Protein AF-A0A506QR57-F1 (afdb_monomer)

Structure (mmCIF, N/CA/C/O backbone):
data_AF-A0A506QR57-F1
#
_entry.id   AF-A0A506QR57-F1
#
loop_
_atom_site.group_PDB
_atom_site.id
_atom_site.type_symbol
_atom_site.label_atom_id
_atom_site.label_alt_id
_atom_site.label_comp_id
_atom_site.label_asym_id
_atom_site.label_entity_id
_atom_site.label_seq_id
_atom_site.pdbx_PDB_ins_code
_atom_site.Cartn_x
_atom_site.Cartn_y
_atom_site.Cartn_z
_atom_site.occupancy
_atom_site.B_iso_or_equiv
_atom_site.auth_seq_id
_atom_site.auth_comp_id
_atom_site.auth_asym_id
_atom_site.auth_atom_id
_atom_site.pdbx_PDB_model_num
ATOM 1 N N . MET A 1 1 ? 30.953 2.840 -16.434 1.00 90.19 1 MET A N 1
ATOM 2 C CA . MET A 1 1 ? 30.116 2.782 -15.210 1.00 90.19 1 MET A CA 1
ATOM 3 C C . MET A 1 1 ? 29.224 4.004 -15.020 1.00 90.19 1 MET A C 1
ATOM 5 O O . MET A 1 1 ? 28.019 3.814 -14.936 1.00 90.19 1 MET A O 1
ATOM 9 N N . VAL A 1 2 ? 29.737 5.241 -15.065 1.00 95.62 2 VAL A N 1
ATOM 10 C CA . VAL A 1 2 ? 28.909 6.467 -14.937 1.00 95.62 2 VAL A CA 1
ATOM 11 C C . VAL A 1 2 ? 27.740 6.527 -15.938 1.00 95.62 2 VAL A C 1
ATOM 13 O O . VAL A 1 2 ? 26.624 6.860 -15.555 1.00 95.62 2 VAL A O 1
ATOM 16 N N . THR A 1 3 ? 27.948 6.140 -17.202 1.00 94.44 3 THR A N 1
ATOM 17 C CA . THR A 1 3 ? 26.872 6.080 -18.213 1.00 94.44 3 THR A CA 1
ATOM 18 C C . THR A 1 3 ? 25.751 5.108 -17.835 1.00 94.44 3 THR A C 1
ATOM 20 O O . THR A 1 3 ? 24.585 5.396 -18.086 1.00 94.44 3 THR A O 1
ATOM 23 N N . VAL A 1 4 ? 26.082 3.976 -17.204 1.00 90.06 4 VAL A N 1
ATOM 24 C CA . VAL A 1 4 ? 25.090 2.995 -16.733 1.00 90.06 4 VAL A CA 1
ATOM 25 C C . VAL A 1 4 ? 24.292 3.581 -15.571 1.00 90.06 4 VAL A C 1
ATOM 27 O O . VAL A 1 4 ? 23.068 3.567 -15.621 1.00 90.06 4 VAL A O 1
ATOM 30 N N . ALA A 1 5 ? 24.966 4.186 -14.586 1.00 91.19 5 ALA A N 1
ATOM 31 C CA . ALA A 1 5 ? 24.298 4.861 -13.474 1.00 91.19 5 ALA A CA 1
ATOM 32 C C . ALA A 1 5 ? 23.335 5.954 -13.970 1.00 91.19 5 ALA A C 1
ATOM 34 O O . ALA A 1 5 ? 22.173 5.965 -13.579 1.00 91.19 5 ALA A O 1
ATOM 35 N N . LYS A 1 6 ? 23.766 6.809 -14.910 1.00 91.88 6 LYS A N 1
ATOM 36 C CA . LYS A 1 6 ? 22.895 7.830 -15.518 1.00 91.88 6 LYS A CA 1
ATOM 37 C C . LYS A 1 6 ? 21.641 7.225 -16.156 1.00 91.88 6 LYS A C 1
ATOM 39 O O . LYS A 1 6 ? 20.556 7.751 -15.938 1.00 91.88 6 LYS A O 1
ATOM 44 N N . LYS A 1 7 ? 21.766 6.119 -16.900 1.00 89.12 7 LYS A N 1
ATOM 45 C CA . LYS A 1 7 ? 20.614 5.430 -17.512 1.00 89.12 7 LYS A CA 1
ATOM 46 C C . LYS A 1 7 ? 19.650 4.869 -16.464 1.00 89.12 7 LYS A C 1
ATOM 48 O O . LYS A 1 7 ? 18.445 5.051 -16.607 1.00 89.12 7 LYS A O 1
ATOM 53 N N . VAL A 1 8 ? 20.171 4.245 -15.406 1.00 87.31 8 VAL A N 1
ATOM 54 C CA . VAL A 1 8 ? 19.357 3.706 -14.302 1.00 87.31 8 VAL A CA 1
ATOM 55 C C . VAL A 1 8 ? 18.598 4.826 -13.585 1.00 87.31 8 VAL A C 1
ATOM 57 O O . VAL A 1 8 ? 17.378 4.760 -13.471 1.00 87.31 8 VAL A O 1
ATOM 60 N N . PHE A 1 9 ? 19.289 5.893 -13.173 1.00 91.25 9 PHE A N 1
ATOM 61 C CA . PHE A 1 9 ? 18.657 7.035 -12.503 1.00 91.25 9 PHE A CA 1
ATOM 62 C C . PHE A 1 9 ? 17.636 7.735 -13.400 1.00 91.25 9 PHE A C 1
ATOM 64 O O . PHE A 1 9 ? 16.550 8.067 -12.938 1.00 91.25 9 PHE A O 1
ATOM 71 N N . HIS A 1 10 ? 17.948 7.925 -14.684 1.00 90.12 10 HIS A N 1
ATOM 72 C CA . HIS A 1 10 ? 17.006 8.515 -15.630 1.00 90.12 10 HIS A CA 1
ATOM 73 C C . HIS A 1 10 ? 15.745 7.656 -15.773 1.00 90.12 10 HIS A C 1
ATOM 75 O O . HIS A 1 10 ? 14.643 8.184 -15.674 1.00 90.12 10 HIS A O 1
ATOM 81 N N . SER A 1 11 ? 15.895 6.332 -15.903 1.00 87.44 11 SER A N 1
ATOM 82 C CA . SER A 1 11 ? 14.761 5.402 -15.932 1.00 87.44 11 SER A CA 1
ATOM 83 C C . SER A 1 11 ? 13.890 5.525 -14.676 1.00 87.44 11 SER A C 1
ATOM 85 O O . SER A 1 11 ? 12.670 5.608 -14.797 1.00 87.44 11 SER A O 1
ATOM 87 N N . HIS A 1 12 ? 14.498 5.619 -13.489 1.00 90.19 12 HIS A N 1
ATOM 88 C CA . HIS A 1 12 ? 13.770 5.809 -12.230 1.00 90.19 12 HIS A CA 1
ATOM 89 C C . HIS A 1 12 ? 13.028 7.143 -12.169 1.00 90.19 12 HIS A C 1
ATOM 91 O O . HIS A 1 12 ? 11.846 7.164 -11.834 1.00 90.19 12 HIS A O 1
ATOM 97 N N . ILE A 1 13 ? 13.690 8.244 -12.535 1.00 92.19 13 ILE A N 1
ATOM 98 C CA . ILE A 1 13 ? 13.078 9.579 -12.579 1.00 92.19 13 ILE A CA 1
ATOM 99 C C . ILE A 1 13 ? 11.876 9.572 -13.526 1.00 92.19 13 ILE A C 1
ATOM 101 O O . ILE A 1 13 ? 10.793 9.998 -13.135 1.00 92.19 13 ILE A O 1
ATOM 105 N N . THR A 1 14 ? 12.032 9.030 -14.735 1.00 90.44 14 THR A N 1
ATOM 106 C CA . THR A 1 14 ? 10.935 8.927 -15.701 1.00 90.44 14 THR A CA 1
ATOM 107 C C . THR A 1 14 ? 9.797 8.050 -15.179 1.00 90.44 14 THR A C 1
ATOM 109 O O . THR A 1 14 ? 8.637 8.421 -15.321 1.00 90.44 14 THR A O 1
ATOM 112 N N . GLY A 1 15 ? 10.091 6.912 -14.544 1.00 89.38 15 GLY A N 1
ATOM 113 C CA . GLY A 1 15 ? 9.062 6.045 -13.962 1.00 89.38 15 GLY A CA 1
ATOM 114 C C . GLY A 1 15 ? 8.265 6.724 -12.844 1.00 89.38 15 GLY A C 1
ATOM 115 O O . GLY A 1 15 ? 7.039 6.593 -12.794 1.00 89.38 15 GLY A O 1
ATOM 116 N N . LEU A 1 16 ? 8.939 7.495 -11.987 1.00 92.88 16 LEU A N 1
ATOM 117 C CA . LEU A 1 16 ? 8.304 8.296 -10.938 1.00 92.88 16 LEU A CA 1
ATOM 118 C C . LEU A 1 16 ? 7.459 9.428 -11.525 1.00 92.88 16 LEU A C 1
ATOM 120 O O . LEU A 1 16 ? 6.304 9.582 -11.140 1.00 92.88 16 LEU A O 1
ATOM 124 N N . GLN A 1 17 ? 7.992 10.169 -12.500 1.00 93.44 17 GLN A N 1
ATOM 125 C CA . GLN A 1 17 ? 7.252 11.223 -13.193 1.00 93.44 17 GLN A CA 1
ATOM 126 C C . GLN A 1 17 ? 6.007 10.660 -13.877 1.00 93.44 17 GLN A C 1
ATOM 128 O O . GLN A 1 17 ? 4.920 11.189 -13.688 1.00 93.44 17 GLN A O 1
ATOM 133 N N . ASN A 1 18 ? 6.119 9.567 -14.629 1.00 91.69 18 ASN A N 1
ATOM 134 C CA . ASN A 1 18 ? 4.960 8.957 -15.279 1.00 91.69 18 ASN A CA 1
ATOM 135 C C . ASN A 1 18 ? 3.924 8.471 -14.260 1.00 91.69 18 ASN A C 1
ATOM 137 O O . ASN A 1 18 ? 2.733 8.636 -14.483 1.00 91.69 18 ASN A O 1
ATOM 141 N N . THR A 1 19 ? 4.367 7.893 -13.140 1.00 92.81 19 THR A N 1
ATOM 142 C CA . THR A 1 19 ? 3.463 7.484 -12.055 1.00 92.81 19 THR A CA 1
ATOM 143 C C . THR A 1 19 ? 2.726 8.685 -11.467 1.00 92.81 19 THR A C 1
ATOM 145 O O . THR A 1 19 ? 1.518 8.609 -11.293 1.00 92.81 19 THR A O 1
ATOM 148 N N . LEU A 1 20 ? 3.418 9.807 -11.241 1.00 93.88 20 LEU A N 1
ATOM 149 C CA . LEU A 1 20 ? 2.812 11.056 -10.773 1.00 93.88 20 LEU A CA 1
ATOM 150 C C . LEU A 1 20 ? 1.713 11.557 -11.727 1.00 93.88 20 LEU A C 1
ATOM 152 O O . LEU A 1 20 ? 0.659 11.964 -11.262 1.00 93.88 20 LEU A O 1
ATOM 156 N N . HIS A 1 21 ? 1.909 11.459 -13.047 1.00 92.62 21 HIS A N 1
ATOM 157 C CA . HIS A 1 21 ? 0.879 11.825 -14.035 1.00 92.62 21 HIS A CA 1
ATOM 158 C C . HIS A 1 21 ? -0.324 10.864 -14.066 1.00 92.62 21 HIS A C 1
ATOM 160 O O . HIS A 1 21 ? -1.379 11.234 -14.572 1.00 92.62 21 HIS A O 1
ATOM 166 N N . LEU A 1 22 ? -0.167 9.629 -13.578 1.00 90.88 22 LEU A N 1
ATOM 167 C CA . LEU A 1 22 ? -1.247 8.640 -13.483 1.00 90.88 22 LEU A CA 1
ATOM 168 C C . LEU A 1 22 ? -2.026 8.737 -12.169 1.00 90.88 22 LEU A C 1
ATOM 170 O O . LEU A 1 22 ? -3.026 8.031 -12.012 1.00 90.88 22 LEU A O 1
ATOM 174 N N . LEU A 1 23 ? -1.557 9.547 -11.215 1.00 90.00 23 LEU A N 1
ATOM 175 C CA . LEU A 1 23 ? -2.228 9.685 -9.936 1.00 90.00 23 LEU A CA 1
ATOM 176 C C . LEU A 1 23 ? -3.628 10.254 -10.127 1.00 90.00 23 LEU A C 1
ATOM 178 O O . LEU A 1 23 ? -3.861 11.193 -10.882 1.00 90.00 23 LEU A O 1
ATOM 182 N N . ASN A 1 24 ? -4.557 9.644 -9.407 1.00 92.50 24 ASN A N 1
ATOM 183 C CA . ASN A 1 24 ? -5.918 10.112 -9.290 1.00 92.50 24 ASN A CA 1
ATOM 184 C C . ASN A 1 24 ? -6.091 10.623 -7.860 1.00 92.50 24 ASN A C 1
ATOM 186 O O . ASN A 1 24 ? -6.079 9.826 -6.919 1.00 92.50 24 ASN A O 1
ATOM 190 N N . ASP A 1 25 ? -6.238 11.938 -7.718 1.00 94.19 25 ASP A N 1
ATOM 191 C CA . ASP A 1 25 ? -6.352 12.602 -6.418 1.00 94.19 25 ASP A CA 1
ATOM 192 C C . ASP A 1 25 ? -7.535 12.056 -5.613 1.00 94.19 25 ASP A C 1
ATOM 194 O O . ASP A 1 25 ? -7.386 11.723 -4.441 1.00 94.19 25 ASP A O 1
ATOM 198 N N . THR A 1 26 ? -8.680 11.827 -6.262 1.00 97.25 26 THR A N 1
ATOM 199 C CA . THR A 1 26 ? -9.860 11.242 -5.615 1.00 97.25 26 THR A CA 1
ATOM 200 C C . THR A 1 26 ? -9.582 9.837 -5.077 1.00 97.25 26 THR A C 1
ATOM 202 O O . THR A 1 26 ? -9.971 9.523 -3.954 1.00 97.25 26 THR A O 1
ATOM 205 N N . ALA A 1 27 ? -8.884 8.986 -5.835 1.00 97.50 27 ALA A N 1
ATOM 206 C CA . ALA A 1 27 ? -8.525 7.642 -5.374 1.00 97.50 27 ALA A CA 1
ATOM 207 C C . ALA A 1 27 ? -7.532 7.688 -4.199 1.00 97.50 27 ALA A C 1
ATOM 209 O O . ALA A 1 27 ? -7.634 6.892 -3.266 1.00 97.50 27 ALA A O 1
ATOM 210 N N . LEU A 1 28 ? -6.589 8.633 -4.223 1.00 97.19 28 LEU A N 1
ATOM 211 C CA . LEU A 1 28 ? -5.634 8.868 -3.140 1.00 97.19 28 LEU A CA 1
ATOM 212 C C . LEU A 1 28 ? -6.322 9.337 -1.856 1.00 97.19 28 LEU A C 1
ATOM 214 O O . LEU A 1 28 ? -6.068 8.781 -0.788 1.00 97.19 28 LEU A O 1
ATOM 218 N N . GLU A 1 29 ? -7.217 10.316 -1.955 1.00 97.38 29 GLU A N 1
ATOM 219 C CA . GLU A 1 29 ? -8.000 10.818 -0.824 1.00 97.38 29 GLU A CA 1
ATOM 220 C C . GLU A 1 29 ? -8.884 9.721 -0.225 1.00 97.38 29 GLU A C 1
ATOM 222 O O . GLU A 1 29 ? -8.902 9.531 0.992 1.00 97.38 29 GLU A O 1
ATOM 227 N N . GLN A 1 30 ? -9.560 8.940 -1.074 1.00 98.31 30 GLN A N 1
ATOM 228 C CA . GLN A 1 30 ? -10.348 7.787 -0.638 1.00 98.31 30 GLN A CA 1
ATOM 229 C C . GLN A 1 30 ? -9.477 6.741 0.065 1.00 98.31 30 GLN A C 1
ATOM 231 O O . GLN A 1 30 ? -9.873 6.237 1.116 1.00 98.31 30 GLN A O 1
ATOM 236 N N . ALA A 1 31 ? -8.289 6.440 -0.471 1.00 98.50 31 ALA A N 1
ATOM 237 C CA . ALA A 1 31 ? -7.358 5.490 0.133 1.00 98.50 31 ALA A CA 1
ATOM 238 C C . ALA A 1 31 ? -6.909 5.954 1.525 1.00 98.50 31 ALA A C 1
ATOM 240 O O . ALA A 1 31 ? -6.956 5.182 2.480 1.00 98.50 31 ALA A O 1
ATOM 241 N N . VAL A 1 32 ? -6.512 7.223 1.667 1.00 98.06 32 VAL A N 1
ATOM 242 C CA . VAL A 1 32 ? -6.113 7.788 2.965 1.00 98.06 32 VAL A CA 1
ATOM 243 C C . VAL A 1 32 ? -7.281 7.774 3.951 1.00 98.06 32 VAL A C 1
ATOM 245 O O . VAL A 1 32 ? -7.083 7.408 5.108 1.00 98.06 32 VAL A O 1
ATOM 248 N N . LYS A 1 33 ? -8.497 8.098 3.497 1.00 97.69 33 LYS A N 1
ATOM 249 C CA . LYS A 1 33 ? -9.698 8.084 4.337 1.00 97.69 33 LYS A CA 1
ATOM 250 C C . LYS A 1 33 ? -9.997 6.690 4.895 1.00 97.69 33 LYS A C 1
ATOM 252 O O . LYS A 1 33 ? -10.138 6.546 6.106 1.00 97.69 33 LYS A O 1
ATOM 257 N N . VAL A 1 34 ? -10.036 5.654 4.052 1.00 98.31 34 VAL A N 1
ATOM 258 C CA . VAL A 1 34 ? -10.317 4.291 4.545 1.00 98.31 34 VAL A CA 1
ATOM 259 C C . VAL A 1 34 ? -9.208 3.778 5.466 1.00 98.31 34 VAL A C 1
ATOM 261 O O . VAL A 1 34 ? -9.492 3.071 6.426 1.00 98.31 34 VAL A O 1
ATOM 264 N N . LEU A 1 35 ? -7.948 4.169 5.231 1.00 98.25 35 LEU A N 1
ATOM 265 C CA . LEU A 1 35 ? -6.834 3.838 6.127 1.00 98.25 35 LEU A CA 1
ATOM 266 C C . LEU A 1 35 ? -6.948 4.546 7.483 1.00 98.25 35 LEU A C 1
ATOM 268 O O . LEU A 1 35 ? -6.538 3.985 8.495 1.00 98.25 35 LEU A O 1
ATOM 272 N N . GLN A 1 36 ? -7.489 5.765 7.517 1.00 96.25 36 GLN A N 1
ATOM 273 C CA . GLN A 1 36 ? -7.707 6.515 8.753 1.00 96.25 36 GLN A CA 1
ATOM 274 C C . GLN A 1 36 ? -8.782 5.871 9.635 1.00 96.25 36 GLN A C 1
ATOM 276 O O . GLN A 1 36 ? -8.616 5.833 10.855 1.00 96.25 36 GLN A O 1
ATOM 281 N N . GLU A 1 37 ? -9.852 5.373 9.015 1.00 95.88 37 GLU A N 1
ATOM 282 C CA . GLU A 1 37 ? -10.994 4.730 9.677 1.00 95.88 37 GLU A CA 1
ATOM 283 C C . GLU A 1 37 ? -10.700 3.271 10.087 1.00 95.88 37 GLU A C 1
ATOM 285 O O . GLU A 1 37 ? -11.404 2.705 10.924 1.00 95.88 37 GLU A O 1
ATOM 290 N N . ALA A 1 38 ? -9.644 2.662 9.538 1.00 97.75 38 ALA A N 1
ATOM 291 C CA . ALA A 1 38 ? -9.290 1.270 9.788 1.00 97.75 38 ALA A CA 1
ATOM 292 C C . ALA A 1 38 ? -8.791 1.021 11.220 1.00 97.75 38 ALA A C 1
ATOM 294 O O . ALA A 1 38 ? -7.924 1.727 11.743 1.00 97.75 38 ALA A O 1
ATOM 295 N N . SER A 1 39 ? -9.255 -0.076 11.822 1.00 96.69 39 SER A N 1
ATOM 296 C CA . SER A 1 39 ? -8.698 -0.603 13.074 1.00 96.69 39 SER A CA 1
ATOM 297 C C . SER A 1 39 ? -7.521 -1.554 12.835 1.00 96.69 39 SER A C 1
ATOM 299 O O . SER A 1 39 ? -6.688 -1.748 13.725 1.00 96.69 39 SER A O 1
ATOM 301 N N . ARG A 1 40 ? -7.435 -2.132 11.627 1.00 98.25 40 ARG A N 1
ATOM 302 C CA . ARG A 1 40 ? -6.385 -3.064 11.203 1.00 98.25 40 ARG A CA 1
ATOM 303 C C . ARG A 1 40 ? -6.009 -2.840 9.740 1.00 98.25 40 ARG A C 1
ATOM 305 O O . ARG A 1 40 ? -6.887 -2.788 8.881 1.00 98.25 40 ARG A O 1
ATOM 312 N N . ILE A 1 41 ? -4.712 -2.752 9.455 1.00 98.75 41 ILE A N 1
ATOM 313 C CA . ILE A 1 41 ? -4.175 -2.603 8.095 1.00 98.75 41 ILE A CA 1
ATOM 314 C C . ILE A 1 41 ? -3.231 -3.764 7.790 1.00 98.75 41 ILE A C 1
ATOM 316 O O . ILE A 1 41 ? -2.240 -3.958 8.491 1.00 98.75 41 ILE A O 1
ATOM 320 N N . GLU A 1 42 ? -3.483 -4.507 6.719 1.00 98.81 42 GLU A N 1
ATOM 321 C CA . GLU A 1 42 ? -2.569 -5.557 6.266 1.00 98.81 42 GLU A CA 1
ATOM 322 C C . GLU A 1 42 ? -1.948 -5.239 4.910 1.00 98.81 42 GLU A C 1
ATOM 324 O O . GLU A 1 42 ? -2.594 -4.671 4.034 1.00 98.81 42 GLU A O 1
ATOM 329 N N . PHE A 1 43 ? -0.683 -5.617 4.724 1.00 98.88 43 PHE A N 1
ATOM 330 C CA . PHE A 1 43 ? 0.052 -5.416 3.475 1.00 98.88 43 PHE A CA 1
ATOM 331 C C . PHE A 1 43 ? 0.424 -6.759 2.862 1.00 98.88 43 PHE A C 1
ATOM 333 O O . PHE A 1 43 ? 1.177 -7.531 3.462 1.00 98.88 43 PHE A O 1
ATOM 340 N N . TYR A 1 44 ? -0.071 -7.035 1.658 1.00 98.81 44 TYR A N 1
ATOM 341 C CA . TYR A 1 44 ? 0.164 -8.300 0.965 1.00 98.81 44 TYR A CA 1
ATOM 342 C C . TYR A 1 44 ? 0.990 -8.087 -0.297 1.00 98.81 44 TYR A C 1
ATOM 344 O O . TYR A 1 44 ? 0.708 -7.217 -1.116 1.00 98.81 44 TYR A O 1
ATOM 352 N N . GLY A 1 45 ? 1.994 -8.932 -0.492 1.00 98.12 45 GLY A N 1
ATOM 353 C CA . GLY A 1 45 ? 2.764 -8.989 -1.729 1.00 98.12 45 GLY A CA 1
ATOM 354 C C . GLY A 1 45 ? 3.811 -10.090 -1.659 1.00 98.12 45 GLY A C 1
ATOM 355 O O . GLY A 1 45 ? 4.306 -10.401 -0.585 1.00 98.12 45 GLY A O 1
ATOM 356 N N . ASN A 1 46 ? 4.179 -10.683 -2.791 1.00 96.50 46 ASN A N 1
ATOM 357 C CA . ASN A 1 46 ? 5.194 -11.743 -2.837 1.00 96.50 46 ASN A CA 1
ATOM 358 C C . ASN A 1 46 ? 6.438 -11.279 -3.608 1.00 96.50 46 ASN A C 1
ATOM 360 O O . ASN A 1 46 ? 6.377 -10.357 -4.428 1.00 96.50 46 ASN A O 1
ATOM 364 N N . GLY A 1 47 ? 7.584 -11.914 -3.348 1.00 93.06 47 GLY A N 1
ATOM 365 C CA . GLY A 1 47 ? 8.850 -11.591 -4.013 1.00 93.06 47 GLY A CA 1
ATOM 366 C C . GLY A 1 47 ? 9.214 -10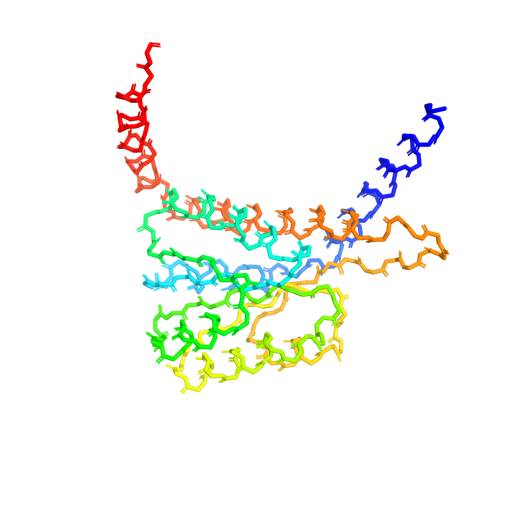.107 -3.887 1.00 93.06 47 GLY A C 1
ATOM 367 O O . GLY A 1 47 ? 9.209 -9.548 -2.792 1.00 93.06 47 GLY A O 1
ATOM 368 N N . GLY A 1 48 ? 9.488 -9.443 -5.015 1.00 92.00 48 GLY A N 1
ATOM 369 C CA . GLY A 1 48 ? 9.834 -8.016 -5.038 1.00 92.00 48 GLY A CA 1
ATOM 370 C C . GLY A 1 48 ? 8.755 -7.099 -4.448 1.00 92.00 48 GLY A C 1
ATOM 371 O O . GLY A 1 48 ? 9.100 -6.118 -3.795 1.00 92.00 48 GLY A O 1
ATOM 372 N N . SER A 1 49 ? 7.472 -7.437 -4.618 1.00 95.56 49 SER A N 1
ATOM 373 C CA . SER A 1 49 ? 6.355 -6.691 -4.019 1.00 95.56 49 SER A CA 1
ATOM 374 C C . SER A 1 49 ? 6.203 -6.968 -2.521 1.00 95.56 49 SER A C 1
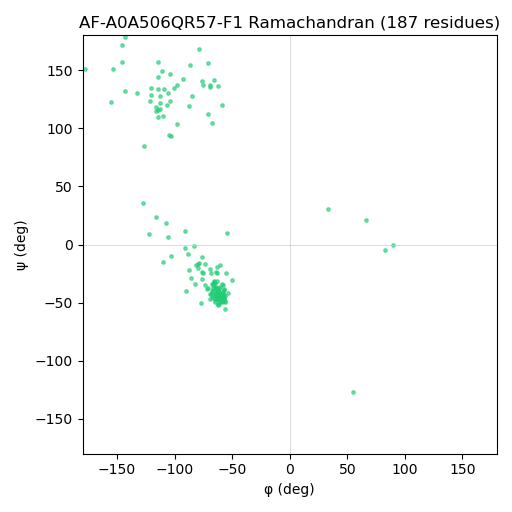ATOM 376 O O . SER A 1 49 ? 5.735 -6.103 -1.788 1.00 95.56 49 SER A O 1
ATOM 378 N N . GLY A 1 50 ? 6.673 -8.123 -2.040 1.00 97.56 50 GLY A N 1
ATOM 379 C CA . GLY A 1 50 ? 6.735 -8.421 -0.607 1.00 97.56 50 GLY A CA 1
ATOM 380 C C . GLY A 1 50 ? 7.693 -7.500 0.150 1.00 97.56 50 GLY A C 1
ATOM 381 O O . GLY A 1 50 ? 7.409 -7.108 1.275 1.00 97.56 50 GLY A O 1
ATOM 382 N N . ILE A 1 51 ? 8.785 -7.060 -0.485 1.00 97.12 51 ILE A N 1
ATOM 383 C CA . ILE A 1 51 ? 9.695 -6.064 0.107 1.00 97.12 51 ILE A CA 1
ATOM 384 C C . ILE A 1 51 ? 8.990 -4.716 0.302 1.00 97.12 51 ILE A C 1
ATOM 386 O O . ILE A 1 51 ? 9.203 -4.054 1.313 1.00 97.12 51 ILE A O 1
ATOM 390 N N . ILE A 1 52 ? 8.109 -4.338 -0.628 1.00 98.00 52 ILE A N 1
ATOM 391 C CA . ILE A 1 52 ? 7.295 -3.122 -0.507 1.00 98.00 52 ILE A CA 1
ATOM 392 C C . ILE A 1 52 ? 6.280 -3.253 0.622 1.00 98.00 52 ILE A C 1
ATOM 394 O O . ILE A 1 52 ? 6.126 -2.322 1.404 1.00 98.00 52 ILE A O 1
ATOM 398 N N . ALA A 1 53 ? 5.637 -4.417 0.752 1.00 98.56 53 ALA A N 1
ATOM 399 C CA . ALA A 1 53 ? 4.726 -4.687 1.861 1.00 98.56 53 ALA A CA 1
ATOM 400 C C . ALA A 1 53 ? 5.437 -4.568 3.222 1.00 98.56 53 ALA A C 1
ATOM 402 O O . ALA A 1 53 ? 4.918 -3.936 4.139 1.00 98.56 53 ALA A O 1
ATOM 403 N N . MET A 1 54 ? 6.654 -5.108 3.343 1.00 98.56 54 MET A N 1
ATOM 404 C CA . MET A 1 54 ? 7.453 -5.000 4.569 1.00 98.56 54 MET A CA 1
ATOM 405 C C . MET A 1 54 ? 7.900 -3.563 4.870 1.00 98.56 54 MET A C 1
ATOM 407 O O . MET A 1 54 ? 7.882 -3.151 6.030 1.00 98.56 54 MET A O 1
ATOM 411 N N . ASP A 1 55 ? 8.284 -2.790 3.850 1.00 98.50 55 ASP A N 1
ATOM 412 C CA . ASP A 1 55 ? 8.603 -1.367 4.010 1.00 98.50 55 ASP A CA 1
ATOM 413 C C . ASP A 1 55 ? 7.377 -0.562 4.471 1.00 98.50 55 ASP A C 1
ATOM 415 O O . ASP A 1 55 ? 7.472 0.230 5.414 1.00 98.50 55 ASP A O 1
ATOM 419 N N . ALA A 1 56 ? 6.210 -0.832 3.879 1.00 98.56 56 ALA A N 1
ATOM 420 C CA . ALA A 1 56 ? 4.945 -0.241 4.293 1.00 98.56 56 ALA A CA 1
ATOM 421 C C . ALA A 1 56 ? 4.639 -0.561 5.759 1.00 98.56 56 ALA A C 1
ATOM 423 O O . ALA A 1 56 ? 4.413 0.357 6.545 1.00 98.56 56 ALA A O 1
ATOM 424 N N . TYR A 1 57 ? 4.741 -1.827 6.166 1.00 98.50 57 TYR A N 1
ATOM 425 C CA . TYR A 1 57 ? 4.563 -2.230 7.562 1.00 98.50 57 TYR A CA 1
ATOM 426 C C . TYR A 1 57 ? 5.507 -1.478 8.513 1.00 98.50 57 TYR A C 1
ATOM 428 O O . TYR A 1 57 ? 5.055 -0.869 9.484 1.00 98.50 57 TYR A O 1
ATOM 436 N N . HIS A 1 58 ? 6.803 -1.418 8.198 1.00 96.25 58 HIS A N 1
ATOM 437 C CA . HIS A 1 58 ? 7.789 -0.702 9.014 1.00 96.25 58 HIS A CA 1
ATOM 438 C C . HIS A 1 58 ? 7.462 0.796 9.192 1.00 96.25 58 HIS A C 1
ATOM 440 O O . HIS A 1 58 ? 7.727 1.375 10.254 1.00 96.25 58 HIS A O 1
ATOM 446 N N . LYS A 1 59 ? 6.878 1.441 8.175 1.00 95.44 59 LYS A N 1
ATOM 447 C CA . LYS A 1 59 ? 6.435 2.842 8.247 1.00 95.44 59 LYS A CA 1
ATOM 448 C C . LYS A 1 59 ? 5.131 2.976 9.031 1.00 95.44 59 LYS A C 1
ATOM 450 O O . LYS A 1 59 ? 5.061 3.776 9.966 1.00 95.44 59 LYS A O 1
ATOM 455 N N . PHE A 1 60 ? 4.125 2.175 8.693 1.00 96.38 60 PHE A N 1
ATOM 456 C CA . PHE A 1 60 ? 2.781 2.263 9.261 1.00 96.38 60 PHE A CA 1
ATOM 457 C C . PHE A 1 60 ? 2.720 1.865 10.736 1.00 96.38 60 PHE A C 1
ATOM 459 O O . PHE A 1 60 ? 1.901 2.432 11.454 1.00 96.38 60 PHE A O 1
ATOM 466 N N . MET A 1 61 ? 3.648 1.046 11.243 1.00 92.62 61 MET A N 1
ATOM 467 C CA . MET A 1 61 ? 3.797 0.810 12.688 1.00 92.62 61 MET A CA 1
ATOM 468 C C . MET A 1 61 ? 3.875 2.110 13.508 1.00 92.62 61 MET A C 1
ATOM 470 O O . MET A 1 61 ? 3.430 2.165 14.650 1.00 92.62 61 MET A O 1
ATOM 474 N N . ARG A 1 62 ? 4.421 3.186 12.929 1.00 90.12 62 ARG A N 1
ATOM 475 C CA . ARG A 1 62 ? 4.592 4.488 13.598 1.00 90.12 62 ARG A CA 1
ATOM 476 C C . ARG A 1 62 ? 3.285 5.280 13.710 1.00 90.12 62 ARG A C 1
ATOM 478 O O . ARG A 1 62 ? 3.254 6.292 14.404 1.00 90.12 62 ARG A O 1
ATOM 485 N N . THR A 1 63 ? 2.228 4.847 13.024 1.00 90.94 63 THR A N 1
ATOM 486 C CA . THR A 1 63 ? 0.896 5.471 13.084 1.00 90.94 63 THR A CA 1
ATOM 487 C C . THR A 1 63 ? 0.120 5.054 14.331 1.00 90.94 63 THR A C 1
ATOM 489 O O . THR A 1 63 ? -0.781 5.773 14.742 1.00 90.94 63 THR A O 1
ATOM 492 N N . GLY A 1 64 ? 0.486 3.932 14.962 1.00 89.38 64 GLY A N 1
ATOM 493 C CA . GLY A 1 64 ? -0.252 3.344 16.085 1.00 89.38 64 GLY A CA 1
ATOM 494 C C . GLY A 1 64 ? -1.446 2.480 15.676 1.00 89.38 64 GLY A C 1
ATOM 495 O O . GLY A 1 64 ? -2.050 1.849 16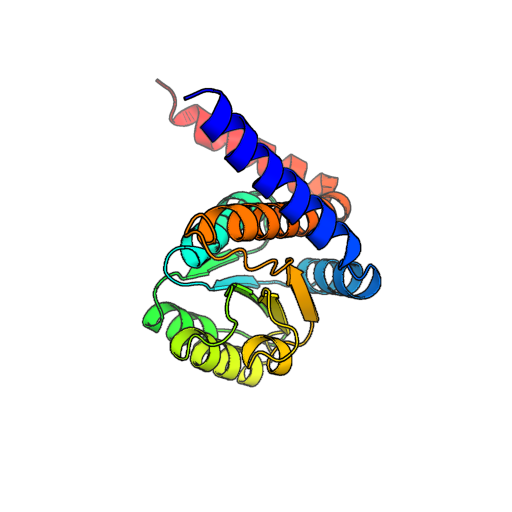.538 1.00 89.38 64 GLY A O 1
ATOM 496 N N . ILE A 1 65 ? -1.772 2.407 14.382 1.00 94.31 65 ILE A N 1
ATOM 497 C CA . ILE A 1 65 ? -2.788 1.485 13.868 1.00 94.31 65 ILE A CA 1
ATOM 498 C C . ILE A 1 65 ? -2.203 0.070 13.842 1.00 94.31 65 ILE A C 1
ATOM 500 O O . ILE A 1 65 ? -1.056 -0.130 13.425 1.00 94.31 65 ILE A O 1
ATOM 504 N N . SER A 1 66 ? -2.998 -0.914 14.275 1.00 96.69 66 SER A N 1
ATOM 505 C CA . SER A 1 66 ? -2.614 -2.324 14.203 1.00 96.69 66 SER A CA 1
ATOM 506 C C . SER A 1 66 ? -2.336 -2.696 12.753 1.00 96.69 66 SER A C 1
ATOM 508 O O . SER A 1 66 ? -3.204 -2.552 11.890 1.00 96.69 66 SER A O 1
ATOM 510 N N . CYS A 1 67 ? -1.120 -3.142 12.461 1.00 97.94 67 CYS A N 1
ATOM 511 C CA . CYS A 1 67 ? -0.756 -3.501 11.104 1.00 97.94 67 CYS A CA 1
ATOM 512 C C . CYS A 1 67 ? 0.212 -4.673 11.036 1.00 97.94 67 CYS A C 1
ATOM 514 O O . CYS A 1 67 ? 0.913 -4.969 12.002 1.00 97.94 67 CYS A O 1
ATOM 516 N N . ILE A 1 68 ? 0.226 -5.353 9.891 1.00 98.56 68 ILE A N 1
ATOM 517 C CA . ILE A 1 68 ? 1.127 -6.474 9.614 1.00 98.56 68 ILE A CA 1
ATOM 518 C C . ILE A 1 68 ? 1.365 -6.609 8.109 1.00 98.56 68 ILE A C 1
ATOM 520 O O . ILE A 1 68 ? 0.508 -6.261 7.299 1.00 98.56 68 ILE A O 1
ATOM 524 N N . ALA A 1 69 ? 2.534 -7.115 7.722 1.00 98.75 69 ALA A N 1
ATOM 525 C CA . ALA A 1 69 ? 2.805 -7.520 6.348 1.00 98.75 69 ALA A CA 1
ATOM 526 C C . ALA A 1 69 ? 2.901 -9.044 6.238 1.00 98.75 69 ALA A C 1
ATOM 528 O O . ALA A 1 69 ? 3.600 -9.694 7.019 1.00 98.75 69 ALA A O 1
ATOM 529 N N . HIS A 1 70 ? 2.239 -9.603 5.226 1.00 98.56 70 HIS A N 1
ATOM 530 C CA . HIS A 1 70 ? 2.317 -11.017 4.877 1.00 98.56 70 HIS A CA 1
ATOM 531 C C . HIS A 1 70 ? 2.933 -11.168 3.485 1.00 98.56 70 HIS A C 1
ATOM 533 O O . HIS A 1 70 ? 2.366 -10.736 2.478 1.00 98.56 70 HIS A O 1
ATOM 539 N N . THR A 1 71 ? 4.114 -11.787 3.427 1.00 98.00 71 THR A N 1
ATOM 540 C CA . THR A 1 71 ? 4.859 -12.011 2.176 1.00 98.00 71 THR A CA 1
ATOM 541 C C . THR A 1 71 ? 4.772 -13.439 1.643 1.00 98.00 71 THR A C 1
ATOM 543 O O . THR A 1 71 ? 5.154 -13.706 0.500 1.00 98.00 71 THR A O 1
ATOM 546 N N . ASP A 1 72 ? 4.217 -14.335 2.455 1.00 97.69 72 ASP A N 1
ATOM 547 C CA . ASP A 1 72 ? 3.886 -15.712 2.121 1.00 97.69 72 ASP A CA 1
ATOM 548 C C . ASP A 1 72 ? 2.383 -15.833 1.825 1.00 97.69 72 ASP A C 1
ATOM 550 O O . ASP A 1 72 ? 1.556 -15.289 2.557 1.00 97.69 72 ASP A O 1
ATOM 554 N N . SER A 1 73 ? 2.021 -16.531 0.747 1.00 96.06 73 SER A N 1
ATOM 555 C CA . SER A 1 73 ? 0.624 -16.646 0.306 1.00 96.06 73 SER A CA 1
ATOM 556 C C . SER A 1 73 ? -0.260 -17.413 1.288 1.00 96.06 73 SER A C 1
ATOM 558 O O . SER A 1 73 ? -1.443 -17.107 1.413 1.00 96.06 73 SER A O 1
ATOM 560 N N . HIS A 1 74 ? 0.290 -18.391 2.008 1.00 97.75 74 HIS A N 1
ATOM 561 C CA . HIS A 1 74 ? -0.477 -19.135 3.000 1.00 97.75 74 HIS A CA 1
ATOM 562 C C . HIS A 1 74 ? -0.819 -18.240 4.194 1.00 97.75 74 HIS A C 1
ATOM 564 O O . HIS A 1 74 ? -1.966 -18.196 4.636 1.00 97.75 74 HIS A O 1
ATOM 570 N N . PHE A 1 75 ? 0.144 -17.441 4.658 1.00 98.44 75 PHE A N 1
ATOM 571 C CA . PHE A 1 75 ? -0.105 -16.464 5.720 1.00 98.44 75 PHE A CA 1
ATOM 572 C C . PHE A 1 75 ? -1.052 -15.344 5.288 1.00 98.44 75 PHE A C 1
ATOM 574 O O . PHE A 1 75 ? -1.869 -14.917 6.097 1.00 98.44 75 PHE A O 1
ATOM 581 N N . GLN A 1 76 ? -1.018 -14.916 4.022 1.00 98.69 76 GLN A N 1
ATOM 582 C CA . GLN A 1 76 ? -2.002 -13.968 3.483 1.00 98.69 76 GLN A CA 1
ATOM 583 C C . GLN A 1 76 ? -3.434 -14.518 3.583 1.00 98.69 76 GLN A C 1
ATOM 585 O O . GLN A 1 76 ? -4.333 -13.795 4.002 1.00 98.69 76 GLN A O 1
ATOM 590 N N . ILE A 1 77 ? -3.652 -15.799 3.261 1.00 98.50 77 ILE A N 1
ATOM 591 C CA . ILE A 1 77 ? -4.962 -16.457 3.411 1.00 98.50 77 ILE A CA 1
ATOM 592 C C . ILE A 1 77 ? -5.383 -16.521 4.886 1.00 98.50 77 ILE A C 1
ATOM 594 O O . ILE A 1 77 ? -6.522 -16.188 5.219 1.00 98.50 77 ILE A O 1
ATOM 598 N N . MET A 1 78 ? -4.473 -16.926 5.779 1.00 98.50 78 MET A N 1
ATOM 599 C CA . MET A 1 78 ? -4.758 -17.000 7.217 1.00 98.50 78 MET A CA 1
ATOM 600 C C . MET A 1 78 ? -5.107 -15.627 7.805 1.00 98.50 78 MET A C 1
ATOM 602 O O . MET A 1 78 ? -6.101 -15.510 8.521 1.00 98.50 78 MET A O 1
ATOM 606 N N . GLY A 1 79 ? -4.323 -14.594 7.478 1.00 98.19 79 GLY A N 1
ATOM 607 C CA . GLY A 1 79 ? -4.571 -13.208 7.880 1.00 98.19 79 GLY A CA 1
ATOM 608 C C . GLY A 1 79 ? -5.913 -12.707 7.354 1.00 98.19 79 GLY A C 1
ATOM 609 O O . GLY A 1 79 ? -6.753 -12.267 8.140 1.00 98.19 79 GLY A O 1
ATOM 610 N N . ALA A 1 80 ? -6.176 -12.918 6.058 1.00 98.50 80 ALA A N 1
ATOM 611 C CA . ALA A 1 80 ? -7.425 -12.538 5.401 1.00 98.50 80 ALA A CA 1
ATOM 612 C C . ALA A 1 80 ? -8.653 -13.164 6.073 1.00 98.50 80 ALA A C 1
ATOM 614 O O . ALA A 1 80 ? -9.681 -12.507 6.228 1.00 98.50 80 ALA A O 1
ATOM 615 N N . GLY A 1 81 ? -8.539 -14.416 6.525 1.00 98.25 81 GLY A N 1
ATOM 616 C CA . GLY A 1 81 ? -9.604 -15.128 7.226 1.00 98.25 81 GLY A CA 1
ATOM 617 C C . GLY A 1 81 ? -10.021 -14.508 8.565 1.00 98.25 81 GLY A C 1
ATOM 618 O O . GLY A 1 81 ? -11.127 -14.805 9.021 1.00 98.25 81 GLY A O 1
ATOM 619 N N . LEU A 1 82 ? -9.179 -13.657 9.162 1.00 97.69 82 LEU A N 1
ATOM 620 C CA . LEU A 1 82 ? -9.386 -12.990 10.455 1.00 97.69 82 LEU A CA 1
ATOM 621 C C . LEU A 1 82 ? -9.743 -11.500 10.325 1.00 97.69 82 LEU A C 1
ATOM 623 O O . LEU A 1 82 ? -9.783 -10.787 11.332 1.00 97.69 82 LEU A O 1
ATOM 627 N N . LEU A 1 83 ? -9.955 -11.013 9.104 1.00 98.44 83 LEU A N 1
ATOM 628 C CA . LEU A 1 83 ? -10.340 -9.628 8.861 1.00 98.44 83 LEU A CA 1
ATOM 629 C C . LEU A 1 83 ? -11.829 -9.393 9.127 1.00 98.44 83 LEU A C 1
ATOM 631 O O . LEU A 1 83 ? -12.617 -10.322 9.308 1.00 98.44 83 LEU A O 1
ATOM 635 N N . SER A 1 84 ? -12.196 -8.117 9.160 1.00 97.62 84 SER A N 1
ATOM 636 C CA . SER A 1 84 ? -13.564 -7.632 9.342 1.00 97.62 84 SER A CA 1
ATOM 637 C C . SER A 1 84 ? -13.803 -6.380 8.496 1.00 97.62 84 SER A C 1
ATOM 639 O O . SER A 1 84 ? -12.878 -5.863 7.869 1.00 97.62 84 SER A O 1
ATOM 641 N N . GLU A 1 85 ? -15.020 -5.845 8.538 1.00 97.50 85 GLU A N 1
ATOM 642 C CA . GLU A 1 85 ? -15.417 -4.592 7.879 1.00 97.50 85 GLU A CA 1
ATOM 643 C C . GLU A 1 85 ? -14.563 -3.365 8.244 1.00 97.50 85 GLU A C 1
ATOM 645 O O . GLU A 1 85 ? -14.422 -2.451 7.438 1.00 97.50 85 GLU A O 1
ATOM 650 N N . ASN A 1 86 ? -13.923 -3.375 9.418 1.00 97.12 86 ASN A N 1
ATOM 651 C CA . ASN A 1 86 ? -13.032 -2.302 9.876 1.00 97.12 86 ASN A CA 1
ATOM 652 C C . ASN A 1 86 ? -11.560 -2.530 9.483 1.00 97.12 86 ASN A C 1
ATOM 654 O O . ASN A 1 86 ? -10.659 -1.874 10.010 1.00 97.12 86 ASN A O 1
ATOM 658 N N . SER A 1 87 ? -11.298 -3.504 8.608 1.00 98.62 87 SER A N 1
ATOM 659 C CA . SER A 1 87 ? -9.955 -3.840 8.133 1.00 98.62 87 SER A CA 1
ATOM 660 C C . SER A 1 87 ? -9.715 -3.326 6.718 1.00 98.62 87 SER A C 1
ATOM 662 O O . SER A 1 87 ? -10.611 -3.338 5.874 1.00 98.62 87 SER A O 1
ATOM 664 N N . VAL A 1 88 ? -8.472 -2.944 6.436 1.00 98.88 88 VAL A N 1
ATOM 665 C CA . VAL A 1 88 ? -8.009 -2.592 5.090 1.00 98.88 88 VAL A CA 1
ATOM 666 C C . VAL A 1 88 ? -6.861 -3.513 4.703 1.00 98.88 88 VAL A C 1
ATOM 668 O O . VAL A 1 88 ? -5.938 -3.717 5.489 1.00 98.88 88 VAL A O 1
ATOM 671 N N . VAL A 1 89 ? -6.882 -4.036 3.479 1.00 98.88 89 VAL A N 1
ATOM 672 C CA . VAL A 1 89 ? -5.748 -4.752 2.888 1.00 98.88 89 VAL A CA 1
ATOM 673 C C . VAL A 1 89 ? -5.179 -3.948 1.732 1.00 98.88 89 VAL A C 1
ATOM 675 O O . VAL A 1 89 ? -5.900 -3.588 0.803 1.00 98.88 89 VAL A O 1
ATOM 678 N N . ILE A 1 90 ? -3.870 -3.707 1.761 1.00 98.88 90 ILE A N 1
ATOM 679 C CA . ILE A 1 90 ? -3.124 -3.161 0.631 1.00 98.88 90 ILE A CA 1
ATOM 680 C C . ILE A 1 90 ? -2.455 -4.313 -0.120 1.00 98.88 90 ILE A C 1
ATOM 682 O O . ILE A 1 90 ? -1.444 -4.863 0.322 1.00 98.88 90 ILE A O 1
ATOM 686 N N . GLY A 1 91 ? -3.028 -4.679 -1.266 1.00 98.69 91 GLY A N 1
ATOM 687 C CA . GLY A 1 91 ? -2.493 -5.689 -2.174 1.00 98.69 91 GLY A CA 1
ATOM 688 C C . GLY A 1 91 ? -1.509 -5.082 -3.170 1.00 98.69 91 GLY A C 1
ATOM 689 O O . GLY A 1 91 ? -1.870 -4.221 -3.972 1.00 98.69 91 GLY A O 1
ATOM 690 N N . ILE A 1 92 ? -0.261 -5.545 -3.153 1.00 98.50 92 ILE A N 1
ATOM 691 C CA . ILE A 1 92 ? 0.825 -5.008 -3.975 1.00 98.50 92 ILE A CA 1
ATOM 692 C C . ILE A 1 92 ? 1.263 -6.069 -4.981 1.00 98.50 92 ILE A C 1
ATOM 694 O O . ILE A 1 92 ? 1.800 -7.120 -4.622 1.00 98.50 92 ILE A O 1
ATOM 698 N N . SER A 1 93 ? 1.071 -5.784 -6.267 1.00 96.19 93 SER A N 1
ATOM 699 C CA . SER A 1 93 ? 1.540 -6.649 -7.348 1.00 96.19 93 SER A CA 1
ATOM 700 C C . SER A 1 93 ? 1.743 -5.854 -8.624 1.00 96.19 93 SER A C 1
ATOM 702 O O . SER A 1 93 ? 0.805 -5.255 -9.142 1.00 96.19 93 SER A O 1
ATOM 704 N N . HIS A 1 94 ? 2.962 -5.889 -9.169 1.00 93.25 94 HIS A N 1
ATOM 705 C CA . HIS A 1 94 ? 3.277 -5.204 -10.423 1.00 93.25 94 HIS A CA 1
ATOM 706 C C . HIS A 1 94 ? 2.354 -5.647 -11.569 1.00 93.25 94 HIS A C 1
ATOM 708 O O . HIS A 1 94 ? 1.666 -4.805 -12.136 1.00 93.25 94 HIS A O 1
ATOM 714 N N . SER A 1 95 ? 2.287 -6.954 -11.855 1.00 92.06 95 SER A N 1
ATOM 715 C CA . SER A 1 95 ? 1.438 -7.510 -12.919 1.00 92.06 95 SER A CA 1
ATOM 716 C C . SER A 1 95 ? -0.047 -7.569 -12.550 1.00 92.06 95 SER A C 1
ATOM 718 O O . SER A 1 95 ? -0.896 -7.638 -13.434 1.00 92.06 95 SER A O 1
ATOM 720 N N . GLY A 1 96 ? -0.367 -7.595 -11.250 1.00 94.06 96 GLY A N 1
ATOM 721 C CA . GLY A 1 96 ? -1.738 -7.756 -10.763 1.00 94.06 96 GLY A CA 1
ATOM 722 C C . GLY A 1 96 ? -2.353 -9.126 -11.080 1.00 94.06 96 GLY A C 1
ATOM 723 O O . GLY A 1 96 ? -3.574 -9.252 -11.116 1.00 94.06 96 GLY A O 1
ATOM 724 N N . SER A 1 97 ? -1.521 -10.141 -11.337 1.00 94.38 97 SER A N 1
ATOM 725 C CA . SER A 1 97 ? -1.938 -11.482 -11.786 1.00 94.38 97 SER A CA 1
ATOM 726 C C . SER A 1 97 ? -1.488 -12.627 -10.868 1.00 94.38 97 SER A C 1
ATOM 728 O O . SER A 1 97 ? -1.616 -13.797 -11.223 1.00 94.38 97 SER A O 1
ATOM 730 N N . ASN A 1 98 ? -0.938 -12.320 -9.689 1.00 96.06 98 ASN A N 1
ATOM 731 C CA . ASN A 1 98 ? -0.512 -13.347 -8.737 1.00 96.06 98 ASN A CA 1
ATOM 732 C C . ASN A 1 98 ? -1.735 -14.045 -8.121 1.00 96.06 98 ASN A C 1
ATOM 734 O O . ASN A 1 98 ? -2.456 -13.437 -7.337 1.00 96.06 98 ASN A O 1
ATOM 738 N N . LYS A 1 99 ? -1.925 -15.329 -8.443 1.00 96.75 99 LYS A N 1
ATOM 739 C CA . LYS A 1 99 ? -3.082 -16.118 -8.004 1.00 96.75 99 LYS A CA 1
ATOM 740 C C . LYS A 1 99 ? -3.227 -16.193 -6.480 1.00 96.75 99 LYS A C 1
ATOM 742 O O . LYS A 1 99 ? -4.312 -15.941 -5.981 1.00 96.75 99 LYS A O 1
ATOM 747 N N . GLY A 1 100 ? -2.145 -16.475 -5.750 1.00 96.75 100 GLY A N 1
ATOM 748 C CA . GLY A 1 100 ? -2.194 -16.598 -4.287 1.00 96.75 100 GLY A CA 1
ATOM 749 C C . GLY A 1 100 ? -2.563 -15.284 -3.595 1.00 96.75 100 GLY A C 1
ATOM 750 O O . GLY A 1 100 ? -3.346 -15.281 -2.649 1.00 96.75 100 GLY A O 1
ATOM 751 N N . LEU A 1 101 ? -2.069 -14.156 -4.118 1.00 98.38 101 LEU A N 1
ATOM 752 C CA . LEU A 1 101 ? -2.484 -12.830 -3.656 1.00 98.38 101 LEU A CA 1
ATOM 753 C C . LEU A 1 101 ? -3.974 -12.584 -3.928 1.00 98.38 101 LEU A C 1
ATOM 755 O O . LEU A 1 101 ? -4.680 -12.103 -3.048 1.00 98.38 101 LEU A O 1
ATOM 759 N N . LEU A 1 102 ? -4.445 -12.887 -5.142 1.00 98.62 102 LEU A N 1
ATOM 760 C CA . LEU A 1 102 ? -5.844 -12.681 -5.530 1.00 98.62 102 LEU A CA 1
ATOM 761 C C . LEU A 1 102 ? -6.793 -13.514 -4.661 1.00 98.62 102 LEU A C 1
ATOM 763 O O . LEU A 1 102 ? -7.755 -12.964 -4.140 1.00 98.62 102 LEU A O 1
ATOM 767 N N . GLU A 1 103 ? -6.470 -14.786 -4.418 1.00 98.50 103 GLU A N 1
ATOM 768 C CA . GLU A 1 103 ? -7.238 -15.670 -3.528 1.00 98.50 103 GLU A CA 1
ATOM 769 C C . GLU A 1 103 ? -7.340 -15.096 -2.102 1.00 98.50 103 GLU A C 1
ATOM 771 O O . GLU A 1 103 ? -8.425 -15.033 -1.525 1.00 98.50 103 GLU A O 1
ATOM 776 N N . ALA A 1 104 ? -6.232 -14.610 -1.530 1.00 98.75 104 ALA A N 1
ATOM 777 C CA . ALA A 1 104 ? -6.251 -13.994 -0.203 1.00 98.75 104 ALA A CA 1
ATOM 778 C C . ALA A 1 104 ? -7.090 -12.703 -0.161 1.00 98.75 104 ALA A C 1
ATOM 780 O O . ALA A 1 104 ? -7.787 -12.439 0.820 1.00 98.75 104 ALA A O 1
ATOM 781 N N . LEU A 1 105 ? -7.047 -11.900 -1.225 1.00 98.75 105 LEU A N 1
ATOM 782 C CA . LEU A 1 105 ? -7.838 -10.677 -1.340 1.00 98.75 105 LEU A CA 1
ATOM 783 C C . LEU A 1 105 ? -9.334 -10.965 -1.526 1.00 98.75 105 LEU A C 1
ATOM 785 O O . LEU A 1 105 ? -10.157 -10.284 -0.923 1.00 98.75 105 LEU A O 1
ATOM 789 N N . GLU A 1 106 ? -9.708 -11.997 -2.279 1.00 98.75 106 GLU A N 1
ATOM 790 C CA . GLU A 1 106 ? -11.102 -12.448 -2.375 1.00 98.75 106 GLU A CA 1
ATOM 791 C C . GLU A 1 106 ? -11.658 -12.843 -1.000 1.00 98.75 106 GLU A C 1
ATOM 793 O O . GLU A 1 106 ? -12.762 -12.431 -0.636 1.00 98.75 106 GLU A O 1
ATOM 798 N N . ILE A 1 107 ? -10.867 -13.561 -0.194 1.00 98.75 107 ILE A N 1
ATOM 799 C CA . ILE A 1 107 ? -11.229 -13.905 1.189 1.00 98.75 107 ILE A CA 1
ATOM 800 C C . ILE A 1 107 ? -11.367 -12.640 2.045 1.00 98.75 107 ILE A C 1
ATOM 802 O O . ILE A 1 107 ? -12.352 -12.500 2.771 1.00 98.75 107 ILE A O 1
ATOM 806 N N . ALA A 1 108 ? -10.420 -11.702 1.946 1.00 98.69 108 ALA A N 1
ATOM 807 C CA . ALA A 1 108 ? -10.468 -10.438 2.682 1.00 98.69 108 ALA A CA 1
ATOM 808 C C . ALA A 1 108 ? -11.748 -9.646 2.363 1.00 98.69 108 ALA A C 1
ATOM 810 O O . ALA A 1 108 ? -12.455 -9.215 3.277 1.00 98.69 108 ALA A O 1
ATOM 811 N N . ARG A 1 109 ? -12.101 -9.533 1.075 1.00 98.50 109 ARG A N 1
ATOM 812 C CA . ARG A 1 109 ? -13.354 -8.914 0.620 1.00 98.50 109 ARG A CA 1
ATOM 813 C C . ARG A 1 109 ? -14.578 -9.643 1.163 1.00 98.50 109 ARG A C 1
ATOM 815 O O . ARG A 1 109 ? -15.505 -8.992 1.632 1.00 98.50 109 ARG A O 1
ATOM 822 N N . ALA A 1 110 ? -14.590 -10.976 1.138 1.00 98.50 110 ALA A N 1
ATOM 823 C CA . ALA A 1 110 ? -15.694 -11.769 1.683 1.00 98.50 110 ALA A CA 1
ATOM 824 C C . ALA A 1 110 ? -15.873 -11.582 3.203 1.00 98.50 110 ALA A C 1
ATOM 826 O O . ALA A 1 110 ? -16.976 -11.749 3.720 1.00 98.50 110 ALA A O 1
ATOM 827 N N . ARG A 1 111 ? -14.810 -11.196 3.922 1.00 98.38 111 ARG A N 1
ATOM 828 C CA . ARG A 1 111 ? -14.850 -10.788 5.338 1.00 98.38 111 ARG A CA 1
ATOM 829 C C . ARG A 1 111 ? -15.250 -9.324 5.560 1.00 98.38 111 ARG A C 1
ATOM 831 O O . ARG A 1 111 ? -15.344 -8.893 6.707 1.00 98.38 111 ARG A O 1
ATOM 838 N N . GLY A 1 112 ? -15.492 -8.569 4.491 1.00 97.56 112 GLY A N 1
ATOM 839 C CA . GLY A 1 112 ? -15.881 -7.160 4.528 1.00 97.56 112 GLY A CA 1
ATOM 840 C C . GLY A 1 112 ? -14.713 -6.174 4.506 1.00 97.56 112 GLY A C 1
ATOM 841 O O . GLY A 1 112 ? -14.958 -4.970 4.505 1.00 97.56 112 GLY A O 1
ATOM 842 N N . ALA A 1 113 ? -13.462 -6.645 4.463 1.00 98.62 113 ALA A N 1
ATOM 843 C CA . ALA A 1 113 ? -12.306 -5.757 4.433 1.00 98.62 113 ALA A CA 1
ATOM 844 C C . ALA A 1 113 ? -12.264 -4.946 3.132 1.00 98.62 113 ALA A C 1
ATOM 846 O O . ALA A 1 113 ? -12.536 -5.469 2.047 1.00 98.62 113 ALA A O 1
ATOM 847 N N . LYS A 1 114 ? -11.862 -3.678 3.239 1.00 98.75 114 LYS A N 1
ATOM 848 C CA . LYS A 1 114 ? -11.605 -2.827 2.073 1.00 98.75 114 LYS A CA 1
ATOM 849 C C . LYS A 1 114 ? -10.279 -3.192 1.423 1.00 98.75 114 LYS A C 1
ATOM 851 O O . LYS A 1 114 ? -9.290 -3.427 2.115 1.00 98.75 114 LYS A O 1
ATOM 856 N N . ILE A 1 115 ? -10.238 -3.188 0.096 1.00 98.88 115 ILE A N 1
ATOM 857 C CA . ILE A 1 115 ? -9.039 -3.528 -0.674 1.00 98.88 115 ILE A CA 1
ATOM 858 C C . ILE A 1 115 ? -8.513 -2.302 -1.409 1.00 98.88 115 ILE A C 1
ATOM 860 O O . ILE A 1 115 ? -9.190 -1.736 -2.270 1.00 98.88 115 ILE A O 1
ATOM 864 N N . ILE A 1 116 ? -7.258 -1.960 -1.125 1.00 98.88 116 ILE A N 1
ATOM 865 C CA . ILE A 1 116 ? -6.463 -1.013 -1.904 1.00 98.88 116 ILE A CA 1
ATOM 866 C C . ILE A 1 116 ? -5.463 -1.813 -2.739 1.00 98.88 116 ILE A C 1
ATOM 868 O O . ILE A 1 116 ? -4.653 -2.562 -2.198 1.00 98.88 116 ILE A O 1
ATOM 872 N N . ALA A 1 117 ? -5.474 -1.647 -4.057 1.00 98.50 117 ALA A N 1
ATOM 873 C CA . ALA A 1 117 ? -4.468 -2.229 -4.936 1.00 98.50 117 ALA A CA 1
ATOM 874 C C . ALA A 1 117 ? -3.384 -1.217 -5.298 1.00 98.50 117 ALA A C 1
ATOM 876 O O . ALA A 1 117 ? -3.679 -0.088 -5.686 1.00 98.50 117 ALA A O 1
ATOM 877 N N . ILE A 1 118 ? -2.129 -1.662 -5.270 1.00 98.06 118 ILE A N 1
ATOM 878 C CA . ILE A 1 118 ? -1.014 -0.985 -5.931 1.00 98.06 118 ILE A CA 1
ATOM 879 C C . ILE A 1 118 ? -0.514 -1.895 -7.050 1.00 98.06 118 ILE A C 1
ATOM 881 O O . ILE A 1 118 ? 0.092 -2.944 -6.807 1.00 98.06 118 ILE A O 1
ATOM 885 N N . THR A 1 119 ? -0.765 -1.488 -8.291 1.00 95.62 119 THR A N 1
ATOM 886 C CA . THR A 1 119 ? -0.422 -2.273 -9.482 1.00 95.62 119 THR A CA 1
ATOM 887 C C . THR A 1 119 ? -0.016 -1.378 -10.639 1.00 95.62 119 THR A C 1
ATOM 889 O O . THR A 1 119 ? -0.089 -0.155 -10.545 1.00 95.62 119 THR A O 1
ATOM 892 N N . SER A 1 120 ? 0.477 -1.963 -11.724 1.00 92.25 120 SER A N 1
ATOM 893 C CA . SER A 1 120 ? 0.918 -1.196 -12.887 1.00 92.25 120 SER A CA 1
ATOM 894 C C . SER A 1 120 ? -0.001 -1.383 -14.105 1.00 92.25 120 SER A C 1
ATOM 896 O O . SER A 1 120 ? 0.003 -0.558 -15.012 1.00 92.25 120 SER A O 1
ATOM 898 N N . TYR A 1 121 ? -0.871 -2.400 -14.101 1.00 88.44 121 TYR A N 1
ATOM 899 C CA . TYR A 1 121 ? -1.769 -2.705 -15.221 1.00 88.44 121 TYR A CA 1
ATOM 900 C C . TYR A 1 121 ? -3.239 -2.459 -14.858 1.00 88.44 121 TYR A C 1
ATOM 902 O O . TYR A 1 121 ? -3.808 -3.160 -14.019 1.00 88.44 121 TYR A O 1
ATOM 910 N N . GLN A 1 122 ? -3.874 -1.509 -15.555 1.00 87.00 122 GLN A N 1
ATOM 911 C CA . GLN A 1 122 ? -5.261 -1.067 -15.312 1.00 87.00 122 GLN A CA 1
ATOM 912 C C . GLN A 1 122 ? -6.333 -2.138 -15.547 1.00 87.00 122 GLN A C 1
ATOM 914 O O . GLN A 1 122 ? -7.424 -2.058 -15.000 1.00 87.00 122 GLN A O 1
ATOM 919 N N . LYS A 1 123 ? -6.043 -3.151 -16.368 1.00 90.44 123 LYS A N 1
ATOM 920 C CA . LYS A 1 123 ? -6.971 -4.257 -16.664 1.00 90.44 123 LYS A CA 1
ATOM 921 C C . LYS A 1 123 ? -6.553 -5.570 -15.997 1.00 90.44 123 LYS A C 1
ATOM 923 O O . LYS A 1 123 ? -6.965 -6.637 -16.439 1.00 90.44 123 LYS A O 1
ATOM 928 N N . SER A 1 124 ? -5.694 -5.502 -14.979 1.00 93.56 124 SER A N 1
ATOM 929 C CA . SER A 1 124 ? -5.279 -6.685 -14.224 1.00 93.56 124 SER A CA 1
ATOM 930 C C . SER A 1 124 ? -6.413 -7.222 -13.350 1.00 93.56 124 SER A C 1
ATOM 932 O O . SER A 1 124 ? -7.302 -6.473 -12.940 1.00 93.56 124 SER A O 1
ATOM 934 N N . ALA A 1 125 ? -6.343 -8.512 -13.016 1.00 97.50 125 ALA A N 1
ATOM 935 C CA . ALA A 1 125 ? -7.284 -9.138 -12.091 1.00 97.50 125 ALA A CA 1
ATOM 936 C C . ALA A 1 125 ? -7.295 -8.419 -10.731 1.00 97.50 125 ALA A C 1
ATOM 938 O O . ALA A 1 125 ? -8.358 -8.164 -10.175 1.00 97.50 125 ALA A O 1
ATOM 939 N N . LEU A 1 126 ? -6.123 -7.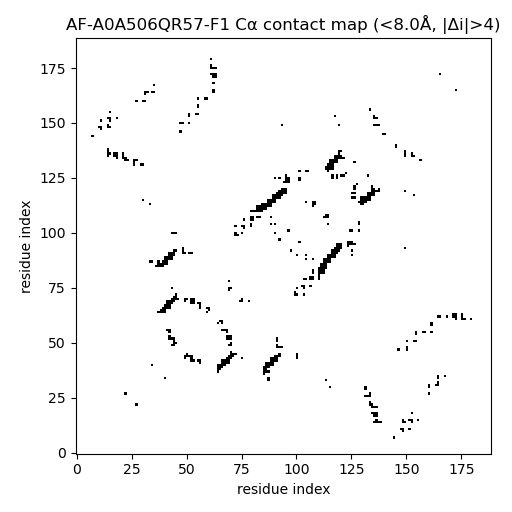995 -10.241 1.00 98.06 126 LEU A N 1
ATOM 940 C CA . LEU A 1 126 ? -6.011 -7.227 -9.000 1.00 98.06 126 LEU A CA 1
ATOM 941 C C . LEU A 1 126 ? -6.767 -5.894 -9.071 1.00 98.06 126 LEU A C 1
ATOM 943 O O . LEU A 1 126 ? -7.470 -5.540 -8.131 1.00 98.06 126 LEU A O 1
ATOM 947 N N . SER A 1 127 ? -6.649 -5.169 -10.183 1.00 96.00 127 SER A N 1
ATOM 948 C CA . SER A 1 127 ? -7.336 -3.887 -10.357 1.00 96.00 127 SER A CA 1
ATOM 949 C C . SER A 1 127 ? -8.858 -4.025 -10.405 1.00 96.00 127 SER A C 1
ATOM 951 O O . SER A 1 127 ? -9.561 -3.120 -9.971 1.00 96.00 127 SER A O 1
ATOM 953 N N . GLN A 1 128 ? -9.368 -5.135 -10.939 1.00 97.00 128 GLN A N 1
ATOM 954 C CA . GLN A 1 128 ? -10.805 -5.429 -10.959 1.00 97.00 128 GLN A CA 1
ATOM 955 C C . GLN A 1 128 ? -11.314 -5.897 -9.586 1.00 97.00 128 GLN A C 1
ATOM 957 O O . GLN A 1 128 ? -12.471 -5.673 -9.235 1.00 97.00 128 GLN A O 1
ATOM 962 N N . LEU A 1 129 ? -10.446 -6.544 -8.804 1.00 98.00 129 LEU A N 1
ATOM 963 C CA . LEU A 1 129 ? -10.744 -7.041 -7.465 1.00 98.00 129 LEU A CA 1
ATOM 964 C C . LEU A 1 129 ? -10.643 -5.962 -6.379 1.00 98.00 129 LEU A C 1
ATOM 966 O O . LEU A 1 129 ? -11.150 -6.181 -5.291 1.00 98.00 129 LEU A O 1
ATOM 970 N N . ALA A 1 130 ? -9.996 -4.823 -6.603 1.00 98.31 130 ALA A N 1
ATOM 971 C CA . ALA A 1 130 ? -9.834 -3.806 -5.564 1.00 98.31 130 ALA A CA 1
ATOM 972 C C . ALA A 1 130 ? -11.017 -2.833 -5.488 1.00 98.31 130 ALA A C 1
ATOM 974 O O . ALA A 1 130 ? -11.712 -2.608 -6.476 1.00 98.31 130 ALA A O 1
ATOM 975 N N . ASP A 1 131 ? -11.228 -2.232 -4.316 1.00 98.50 131 ASP A N 1
ATOM 976 C CA . ASP A 1 131 ? -12.193 -1.138 -4.152 1.00 98.50 131 ASP A CA 1
ATOM 977 C C . ASP A 1 131 ? -11.570 0.198 -4.578 1.00 98.50 131 ASP A C 1
ATOM 979 O O . ASP A 1 131 ? -12.243 1.065 -5.129 1.00 98.50 131 ASP A O 1
ATOM 983 N N . ILE A 1 132 ? -10.263 0.350 -4.340 1.00 98.56 132 ILE A N 1
ATOM 984 C CA . ILE A 1 132 ? -9.467 1.515 -4.727 1.00 98.56 132 ILE A CA 1
ATOM 985 C C . ILE A 1 132 ? -8.187 1.007 -5.385 1.00 98.56 132 ILE A C 1
ATOM 987 O O . ILE A 1 132 ? -7.499 0.157 -4.825 1.00 98.56 132 ILE A O 1
ATOM 991 N N . THR A 1 133 ? -7.832 1.531 -6.558 1.00 98.00 133 THR A N 1
ATOM 992 C CA . THR A 1 133 ? -6.583 1.157 -7.237 1.00 98.00 133 THR A CA 1
ATOM 993 C C . THR A 1 133 ? -5.693 2.372 -7.455 1.00 98.00 133 THR A C 1
ATOM 995 O O . THR A 1 133 ? -6.122 3.372 -8.025 1.00 98.00 133 THR A O 1
ATOM 998 N N . LEU A 1 134 ? -4.434 2.256 -7.035 1.00 97.56 134 LEU A N 1
ATOM 999 C CA . LEU A 1 134 ? -3.371 3.218 -7.291 1.00 97.56 134 LEU A CA 1
ATOM 1000 C C . LEU A 1 134 ? -2.410 2.636 -8.327 1.00 97.56 134 LEU A C 1
ATOM 1002 O O . LEU A 1 134 ? -1.806 1.576 -8.123 1.00 97.56 134 LEU A O 1
ATOM 1006 N N . TYR A 1 135 ? -2.274 3.334 -9.451 1.00 95.19 135 TYR A N 1
ATOM 1007 C CA . TYR A 1 135 ? -1.469 2.860 -10.567 1.00 95.19 135 TYR A CA 1
ATOM 1008 C C . TYR A 1 135 ? -0.037 3.377 -10.508 1.00 95.19 135 TYR A C 1
ATOM 1010 O O . TYR A 1 135 ? 0.227 4.531 -10.190 1.00 95.19 135 TYR A O 1
ATOM 1018 N N . THR A 1 136 ? 0.888 2.510 -10.897 1.00 92.69 136 THR A N 1
ATOM 1019 C CA . THR A 1 136 ? 2.280 2.855 -11.204 1.00 92.69 136 THR A CA 1
ATOM 1020 C C . THR A 1 136 ? 2.521 2.698 -12.699 1.00 92.69 136 THR A C 1
ATOM 1022 O O . THR A 1 136 ? 1.895 1.864 -13.347 1.00 92.69 136 THR A O 1
ATOM 1025 N N . SER A 1 137 ? 3.415 3.498 -13.278 1.00 86.25 137 SER A N 1
ATOM 1026 C CA . SER A 1 137 ? 3.654 3.444 -14.725 1.00 86.25 137 SER A CA 1
ATOM 1027 C C . SER A 1 137 ? 4.346 2.146 -15.163 1.00 86.25 137 SER A C 1
ATOM 1029 O O . SER A 1 137 ? 5.347 1.728 -14.579 1.00 86.25 137 SER A O 1
ATOM 1031 N N . THR A 1 138 ? 3.840 1.563 -16.254 1.00 68.56 138 THR A N 1
ATOM 1032 C CA . THR A 1 138 ? 4.486 0.529 -17.071 1.00 68.56 138 THR A CA 1
ATOM 1033 C C . THR A 1 138 ? 5.028 1.165 -18.351 1.00 68.56 138 THR A C 1
ATOM 1035 O O . THR A 1 138 ? 4.325 1.316 -19.344 1.00 68.56 138 THR A O 1
ATOM 1038 N N . ARG A 1 139 ? 6.294 1.584 -18.378 1.00 57.41 139 ARG A N 1
ATOM 1039 C CA . ARG A 1 139 ? 6.978 1.752 -19.670 1.00 57.41 139 ARG A CA 1
ATOM 1040 C C . ARG A 1 139 ? 7.940 0.590 -19.831 1.00 57.41 139 ARG A C 1
ATOM 1042 O O . ARG A 1 139 ? 9.046 0.622 -19.302 1.00 57.41 139 ARG A O 1
ATOM 1049 N N . GLU A 1 140 ? 7.461 -0.450 -20.508 1.00 51.31 140 GLU A N 1
ATOM 1050 C CA . GLU A 1 140 ? 8.258 -1.597 -20.929 1.00 51.31 140 GLU A CA 1
ATOM 1051 C C . GLU A 1 140 ? 9.247 -1.117 -22.000 1.00 51.31 140 GLU A C 1
ATOM 1053 O O . GLU A 1 140 ? 8.870 -0.805 -23.125 1.00 51.31 140 GLU A O 1
ATOM 1058 N N . MET A 1 141 ? 10.519 -0.976 -21.630 1.00 43.50 141 MET A N 1
AT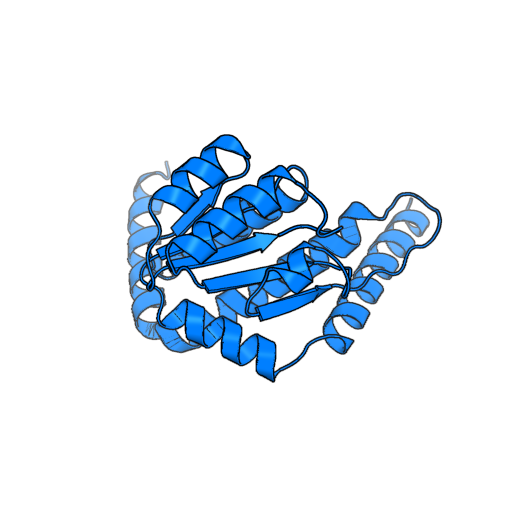OM 1059 C CA . MET A 1 141 ? 11.611 -0.941 -22.600 1.00 43.50 141 MET A CA 1
ATOM 1060 C C . MET A 1 141 ? 12.330 -2.282 -22.505 1.00 43.50 141 MET A C 1
ATOM 1062 O O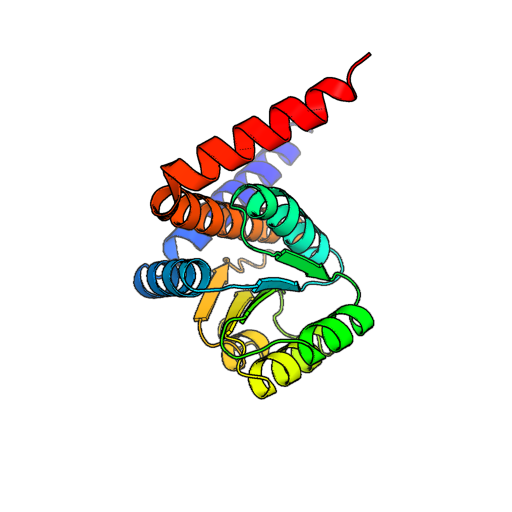 . MET A 1 141 ? 12.673 -2.692 -21.400 1.00 43.50 141 MET A O 1
ATOM 1066 N N . GLU A 1 142 ? 12.556 -2.922 -23.656 1.00 40.25 142 GLU A N 1
ATOM 1067 C CA . GLU A 1 142 ? 12.991 -4.316 -23.903 1.00 40.25 142 GLU A CA 1
ATOM 1068 C C . GLU A 1 142 ? 14.291 -4.798 -23.210 1.00 40.25 142 GLU A C 1
ATOM 1070 O O . GLU A 1 142 ? 14.797 -5.879 -23.508 1.00 40.25 142 GLU A O 1
ATOM 1075 N N . PHE A 1 143 ? 14.861 -4.044 -22.270 1.00 41.19 143 PHE A N 1
ATOM 1076 C CA . PHE A 1 143 ? 16.074 -4.413 -21.545 1.00 41.19 143 PHE A CA 1
ATOM 1077 C C . PHE A 1 143 ? 15.884 -4.350 -20.023 1.00 41.19 143 PHE A C 1
ATOM 1079 O O . PHE A 1 143 ? 16.246 -3.358 -19.389 1.00 41.19 143 PHE A O 1
ATOM 1086 N N . ARG A 1 144 ? 15.362 -5.438 -19.435 1.00 44.69 144 ARG A N 1
ATOM 1087 C CA . ARG A 1 144 ? 15.705 -6.120 -18.157 1.00 44.69 144 ARG A CA 1
ATOM 1088 C C . ARG A 1 144 ? 16.211 -5.275 -16.968 1.00 44.69 144 ARG A C 1
ATOM 1090 O O . ARG A 1 144 ? 16.939 -5.770 -16.111 1.00 44.69 144 ARG A O 1
ATOM 1097 N N . THR A 1 145 ? 15.774 -4.026 -16.855 1.00 48.97 145 THR A N 1
ATOM 1098 C CA . THR A 1 145 ? 15.988 -3.127 -15.701 1.00 48.97 145 THR A CA 1
ATOM 1099 C C . THR A 1 145 ? 14.644 -2.774 -15.038 1.00 48.97 145 THR A C 1
ATOM 1101 O O . THR A 1 145 ? 14.481 -1.743 -14.394 1.00 48.97 145 THR A O 1
ATOM 1104 N N . GLU A 1 146 ? 13.657 -3.651 -15.234 1.00 54.38 146 GLU A N 1
ATOM 1105 C CA . GLU A 1 146 ? 12.211 -3.380 -15.199 1.00 54.38 146 GLU A CA 1
ATOM 1106 C C . GLU A 1 146 ? 11.600 -3.458 -13.786 1.00 54.38 146 GLU A C 1
ATOM 1108 O O . GLU A 1 146 ? 10.648 -2.747 -13.457 1.00 54.38 146 GLU A O 1
ATOM 1113 N N . ALA A 1 147 ? 12.186 -4.273 -12.903 1.00 59.62 147 ALA A N 1
ATOM 1114 C CA . ALA A 1 147 ? 11.677 -4.487 -11.547 1.00 59.62 147 ALA A CA 1
ATOM 1115 C C . ALA A 1 147 ? 12.049 -3.374 -10.550 1.00 59.62 147 ALA A C 1
ATOM 1117 O O . ALA A 1 147 ? 11.475 -3.319 -9.466 1.00 59.62 147 ALA A O 1
ATOM 1118 N N . SER A 1 148 ? 13.033 -2.521 -10.854 1.00 64.94 148 SER A N 1
ATOM 1119 C CA . SER A 1 148 ? 13.531 -1.507 -9.911 1.00 64.94 148 SER A CA 1
ATOM 1120 C C . SER A 1 148 ? 12.788 -0.177 -10.023 1.00 64.94 148 SER A C 1
ATOM 1122 O O . SER A 1 148 ? 12.453 0.409 -8.997 1.00 64.94 148 SER A O 1
ATOM 1124 N N . SER A 1 149 ? 12.458 0.282 -11.237 1.00 74.81 149 SER A N 1
ATOM 1125 C CA . SER A 1 149 ? 11.712 1.538 -11.409 1.00 74.81 149 SER A CA 1
ATOM 1126 C C . SER A 1 149 ? 10.269 1.435 -10.910 1.00 74.81 149 SER A C 1
ATOM 1128 O O . SER A 1 149 ? 9.786 2.344 -10.239 1.00 74.81 149 SER A O 1
ATOM 1130 N N . SER A 1 150 ? 9.591 0.323 -11.204 1.00 78.56 150 SER A N 1
ATOM 1131 C CA . SER A 1 150 ? 8.243 0.040 -10.693 1.00 78.56 150 SER A CA 1
ATOM 1132 C C . SER A 1 150 ? 8.242 -0.052 -9.167 1.00 78.56 150 SER A C 1
ATOM 1134 O O . SER A 1 150 ? 7.367 0.507 -8.514 1.00 78.56 150 SER A O 1
ATOM 1136 N N . ARG A 1 151 ? 9.276 -0.664 -8.582 1.00 88.00 151 ARG A N 1
ATOM 1137 C CA . ARG A 1 151 ? 9.460 -0.738 -7.129 1.00 88.00 151 ARG A CA 1
ATOM 1138 C C . ARG A 1 151 ? 9.593 0.636 -6.478 1.00 88.00 151 ARG A C 1
ATOM 1140 O O . ARG A 1 151 ? 8.949 0.873 -5.464 1.00 88.00 151 ARG A O 1
ATOM 1147 N N . LEU A 1 152 ? 10.398 1.535 -7.045 1.00 92.94 152 LEU A N 1
ATOM 1148 C CA . L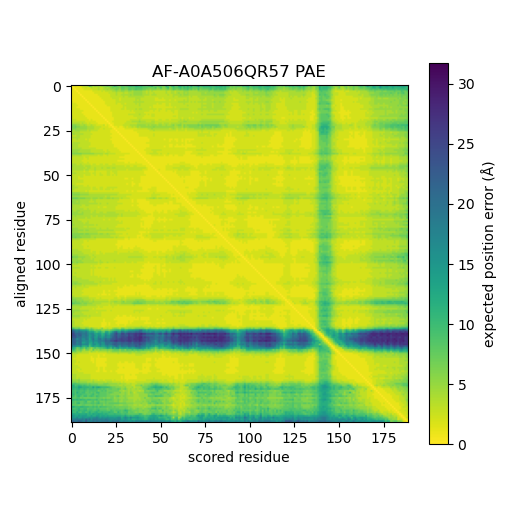EU A 1 152 ? 10.524 2.898 -6.517 1.00 92.94 152 LEU A CA 1
ATOM 1149 C C . LEU A 1 152 ? 9.199 3.656 -6.596 1.00 92.94 152 LEU A C 1
ATOM 1151 O O . LEU A 1 152 ? 8.827 4.304 -5.627 1.00 92.94 152 LEU A O 1
ATOM 1155 N N . ALA A 1 153 ? 8.453 3.513 -7.693 1.00 93.81 153 ALA A N 1
ATOM 1156 C CA . ALA A 1 153 ? 7.118 4.093 -7.804 1.00 93.81 153 ALA A CA 1
ATOM 1157 C C . ALA A 1 153 ? 6.150 3.544 -6.741 1.00 93.81 153 ALA A C 1
ATOM 1159 O O . ALA A 1 153 ? 5.436 4.314 -6.106 1.00 93.81 153 ALA A O 1
ATOM 1160 N N . GLN A 1 154 ? 6.169 2.233 -6.488 1.00 95.94 154 GLN A N 1
ATOM 1161 C CA . GLN A 1 154 ? 5.362 1.611 -5.433 1.00 95.94 154 GLN A CA 1
ATOM 1162 C C . GLN A 1 154 ? 5.765 2.103 -4.033 1.00 95.94 154 GLN A C 1
ATOM 1164 O O . GLN A 1 154 ? 4.890 2.422 -3.235 1.00 95.94 154 GLN A O 1
ATOM 1169 N N . LEU A 1 155 ? 7.069 2.225 -3.748 1.00 97.06 155 LEU A N 1
ATOM 1170 C CA . LEU A 1 155 ? 7.571 2.813 -2.497 1.00 97.06 155 LEU A CA 1
ATOM 1171 C C . LEU A 1 155 ? 7.105 4.261 -2.330 1.00 97.06 155 LEU A C 1
ATOM 1173 O O . LEU A 1 155 ? 6.653 4.626 -1.250 1.00 97.06 155 LEU A O 1
ATOM 1177 N N . SER A 1 156 ? 7.157 5.063 -3.396 1.00 97.31 156 SER A N 1
ATOM 1178 C CA . SER A 1 156 ? 6.669 6.442 -3.367 1.00 97.31 156 SER A CA 1
ATOM 1179 C C . SER A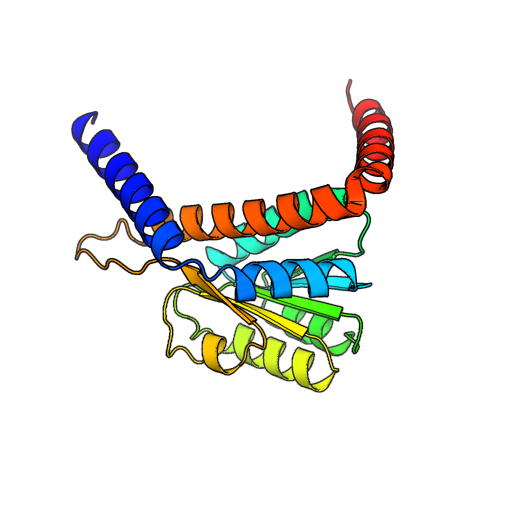 1 156 ? 5.168 6.519 -3.093 1.00 97.31 156 SER A C 1
ATOM 1181 O O . SER A 1 156 ? 4.760 7.359 -2.303 1.00 97.31 156 SER A O 1
ATOM 1183 N N . LEU A 1 157 ? 4.349 5.623 -3.655 1.00 97.56 157 LEU A N 1
ATOM 1184 C CA . LEU A 1 157 ? 2.919 5.557 -3.319 1.00 97.56 157 LEU A CA 1
ATOM 1185 C C . LEU A 1 157 ? 2.684 5.177 -1.853 1.00 97.56 157 LEU A C 1
ATOM 1187 O O . LEU A 1 157 ? 1.841 5.783 -1.195 1.00 97.56 157 LEU A O 1
ATOM 1191 N N . ILE A 1 158 ? 3.440 4.210 -1.324 1.00 98.38 158 ILE A N 1
ATOM 1192 C CA . ILE A 1 158 ? 3.395 3.860 0.102 1.00 98.38 158 ILE A CA 1
ATOM 1193 C C . ILE A 1 158 ? 3.777 5.061 0.973 1.00 98.38 158 ILE A C 1
ATOM 1195 O O . ILE A 1 158 ? 3.104 5.321 1.970 1.00 98.38 158 ILE A O 1
ATOM 1199 N N . ASP A 1 159 ? 4.812 5.814 0.593 1.00 97.88 159 ASP A N 1
ATOM 1200 C CA . ASP A 1 159 ? 5.204 7.041 1.287 1.00 97.88 159 ASP A CA 1
ATOM 1201 C C . ASP A 1 159 ? 4.100 8.095 1.243 1.00 97.88 159 ASP A C 1
ATOM 1203 O O . ASP A 1 159 ? 3.787 8.684 2.276 1.00 97.88 159 ASP A O 1
ATOM 1207 N N . THR A 1 160 ? 3.461 8.292 0.091 1.00 97.62 160 THR A N 1
ATOM 1208 C CA . THR A 1 160 ? 2.328 9.211 -0.045 1.00 97.62 160 THR A CA 1
ATOM 1209 C C . THR A 1 160 ? 1.173 8.812 0.872 1.00 97.62 160 THR A C 1
ATOM 1211 O O . THR A 1 160 ? 0.669 9.663 1.603 1.00 97.62 160 THR A O 1
ATOM 1214 N N . LEU A 1 161 ? 0.790 7.530 0.906 1.00 98.25 161 LEU A N 1
ATOM 1215 C CA . LEU A 1 161 ? -0.268 7.038 1.797 1.00 98.25 161 LEU A CA 1
ATOM 1216 C C . LEU A 1 161 ? 0.105 7.206 3.274 1.00 98.25 161 LEU A C 1
ATOM 1218 O O . LEU A 1 161 ? -0.703 7.686 4.068 1.00 98.25 161 LEU A O 1
ATOM 1222 N N . TYR A 1 162 ? 1.338 6.857 3.648 1.00 97.69 162 TYR A N 1
ATOM 1223 C CA . TYR A 1 162 ? 1.829 7.005 5.016 1.00 97.69 162 TYR A CA 1
ATOM 1224 C C . TYR A 1 162 ? 1.868 8.471 5.461 1.00 97.69 162 TYR A C 1
ATOM 1226 O O . TYR A 1 162 ? 1.470 8.783 6.586 1.00 97.69 162 TYR A O 1
ATOM 1234 N N . VAL A 1 163 ? 2.359 9.377 4.611 1.00 96.31 163 VAL A N 1
ATOM 1235 C CA . VAL A 1 163 ? 2.416 10.814 4.906 1.00 96.31 163 VAL A CA 1
ATOM 1236 C C . VAL A 1 163 ? 1.009 11.397 4.971 1.00 96.31 163 VAL A C 1
ATOM 1238 O O . VAL A 1 163 ? 0.709 12.092 5.938 1.00 96.31 163 VAL A O 1
ATOM 1241 N N . GLY A 1 164 ? 0.134 11.063 4.020 1.00 96.12 164 GLY A N 1
ATOM 1242 C CA . GLY A 1 164 ? -1.265 11.492 4.025 1.00 96.12 164 GLY A CA 1
ATOM 1243 C C . GLY A 1 164 ? -1.985 11.082 5.310 1.00 96.12 164 GLY A C 1
ATOM 1244 O O . GLY A 1 164 ? -2.542 11.929 6.004 1.00 96.12 164 GLY A O 1
ATOM 1245 N N . LEU A 1 165 ? -1.872 9.809 5.699 1.00 95.81 165 LEU A N 1
ATOM 1246 C CA . LEU A 1 165 ? -2.421 9.304 6.959 1.00 95.81 165 LEU A CA 1
ATOM 1247 C C . LEU A 1 165 ? -1.775 9.969 8.186 1.00 95.81 165 LEU A C 1
ATOM 1249 O O . LEU A 1 165 ? -2.457 10.310 9.151 1.00 95.81 165 LEU A O 1
ATOM 1253 N N . SER A 1 166 ? -0.457 10.182 8.154 1.00 93.06 166 SER A N 1
ATOM 1254 C CA . SER A 1 166 ? 0.284 10.829 9.242 1.00 93.06 166 SER A CA 1
ATOM 1255 C C . SER A 1 166 ? -0.172 12.261 9.506 1.00 93.06 166 SER A C 1
ATOM 1257 O O . SER A 1 166 ? -0.165 12.681 10.660 1.00 93.06 166 SER A O 1
ATOM 1259 N N . LEU A 1 167 ? -0.506 13.019 8.458 1.00 91.38 167 LEU A N 1
ATOM 1260 C CA . LEU A 1 167 ? -0.964 14.404 8.587 1.00 91.38 167 LEU A CA 1
ATOM 1261 C C . LEU A 1 167 ? -2.327 14.473 9.283 1.00 91.38 167 LEU A C 1
ATOM 1263 O O . LEU A 1 167 ? -2.544 15.358 10.101 1.00 91.38 167 LEU A O 1
ATOM 1267 N N . GLN A 1 168 ? -3.200 13.492 9.040 1.00 87.44 168 GLN A N 1
ATOM 1268 C CA . GLN A 1 168 ? -4.504 13.388 9.705 1.00 87.44 168 GLN A CA 1
ATOM 1269 C C . GLN A 1 168 ? -4.411 12.923 11.171 1.00 87.44 168 GLN A C 1
ATOM 1271 O O . GLN A 1 168 ? -5.362 13.080 11.931 1.00 87.44 168 GLN A O 1
ATOM 1276 N N . ARG A 1 169 ? -3.274 12.343 11.583 1.00 86.56 169 ARG A N 1
ATOM 1277 C CA . ARG A 1 169 ? -3.045 11.765 12.926 1.00 86.56 169 ARG A CA 1
ATOM 1278 C C . ARG A 1 169 ? -1.778 12.316 13.585 1.00 86.56 169 ARG A C 1
ATOM 1280 O O . ARG A 1 169 ? -1.040 11.585 14.250 1.00 86.56 169 ARG A O 1
ATOM 1287 N N . GLN A 1 170 ? -1.479 13.595 13.358 1.00 85.88 170 GLN A N 1
ATOM 1288 C CA . GLN A 1 170 ? -0.180 14.185 13.696 1.00 85.88 170 GLN A CA 1
ATOM 1289 C C . GLN A 1 170 ? 0.182 14.046 15.184 1.00 85.88 170 GLN A C 1
ATOM 1291 O O . GLN A 1 170 ? 1.304 13.643 15.498 1.00 85.88 170 GLN A O 1
ATOM 1296 N N . GLU A 1 171 ? -0.748 14.340 16.094 1.00 85.69 171 GLU A N 1
ATOM 1297 C CA . GLU A 1 171 ? -0.506 14.269 17.543 1.00 85.69 171 GLU A CA 1
ATOM 1298 C C . GLU A 1 171 ? -0.222 12.836 18.013 1.00 85.69 171 GLU A C 1
ATOM 1300 O O . GLU A 1 171 ? 0.792 12.575 18.665 1.00 85.69 171 GLU A O 1
ATOM 1305 N N . GLU A 1 172 ? -1.072 11.886 17.620 1.00 86.81 172 GLU A N 1
ATOM 1306 C CA . GLU A 1 172 ? -0.919 10.468 17.960 1.00 86.81 172 GLU A CA 1
ATOM 1307 C C . GLU A 1 172 ? 0.393 9.903 17.422 1.00 86.81 172 GLU A C 1
ATOM 1309 O O . GLU A 1 172 ? 1.136 9.238 18.144 1.00 86.81 172 GLU A O 1
ATOM 1314 N N . LYS A 1 173 ? 0.728 10.219 16.167 1.00 85.25 173 LYS A N 1
ATOM 1315 C CA . LYS A 1 173 ? 1.995 9.818 15.559 1.00 85.25 173 LYS A CA 1
ATOM 1316 C C . LYS A 1 173 ? 3.189 10.347 16.350 1.00 85.25 173 LYS A C 1
ATOM 1318 O O . LYS A 1 173 ? 4.138 9.597 16.567 1.00 85.25 173 LYS A O 1
ATOM 1323 N N . LEU A 1 174 ? 3.192 11.624 16.739 1.00 85.81 174 LEU A N 1
ATOM 1324 C CA . LEU A 1 174 ? 4.303 12.206 17.501 1.00 85.81 174 LEU A CA 1
ATOM 1325 C C . LEU A 1 174 ? 4.475 11.497 18.848 1.00 85.81 174 LEU A C 1
ATOM 1327 O O . LEU A 1 174 ? 5.597 11.119 19.191 1.00 85.81 174 LEU A O 1
ATOM 1331 N N . LYS A 1 175 ? 3.367 11.224 19.546 1.00 90.12 175 LYS A N 1
ATOM 1332 C CA . LYS A 1 175 ? 3.360 10.450 20.794 1.00 90.12 175 LYS A CA 1
ATOM 1333 C C . LYS A 1 175 ? 3.910 9.032 20.594 1.00 90.12 175 LYS A C 1
ATOM 1335 O O . LYS A 1 175 ? 4.788 8.597 21.338 1.00 90.12 175 LYS A O 1
ATOM 1340 N N . ASN A 1 176 ? 3.454 8.332 19.556 1.00 89.31 176 ASN A N 1
ATOM 1341 C CA . ASN A 1 176 ? 3.909 6.978 19.234 1.00 89.31 176 ASN A CA 1
ATOM 1342 C C . ASN A 1 176 ? 5.397 6.955 18.864 1.00 89.31 176 ASN A C 1
ATOM 1344 O O . ASN A 1 176 ? 6.146 6.111 19.347 1.00 89.31 176 ASN A O 1
ATOM 1348 N N . LEU A 1 177 ? 5.862 7.911 18.053 1.00 87.19 177 LEU A N 1
ATOM 1349 C CA . LEU A 1 177 ? 7.274 8.039 17.689 1.00 87.19 177 LEU A CA 1
ATOM 1350 C C . LEU A 1 177 ? 8.166 8.313 18.895 1.00 87.19 177 LEU A C 1
ATOM 1352 O O . LEU A 1 177 ? 9.273 7.777 18.948 1.00 87.19 177 LEU A O 1
ATOM 1356 N N . GLN A 1 178 ? 7.711 9.135 19.839 1.00 89.62 178 GLN A N 1
ATOM 1357 C CA . GLN A 1 178 ? 8.437 9.379 21.077 1.00 89.62 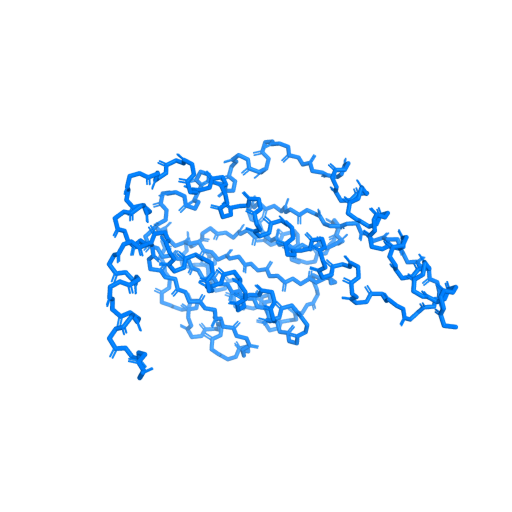178 GLN A CA 1
ATOM 1358 C C . GLN A 1 178 ? 8.570 8.084 21.889 1.00 89.62 178 GLN A C 1
ATOM 1360 O O . GLN A 1 178 ? 9.691 7.676 22.181 1.00 89.62 178 GLN A O 1
ATOM 1365 N N . SER A 1 179 ? 7.461 7.380 22.134 1.00 89.69 179 SER A N 1
ATOM 1366 C CA . SER A 1 179 ? 7.464 6.106 22.868 1.00 89.69 179 SER A CA 1
ATOM 1367 C C . SER A 1 179 ? 8.342 5.037 22.198 1.00 89.69 179 SER A C 1
ATOM 1369 O O . SER A 1 179 ? 9.137 4.357 22.855 1.00 89.69 179 SER A O 1
ATOM 1371 N N . ILE A 1 180 ? 8.276 4.927 20.867 1.00 89.69 180 ILE A N 1
ATOM 1372 C CA . ILE A 1 180 ? 9.126 4.016 20.090 1.00 89.69 180 ILE A CA 1
ATOM 1373 C C . ILE A 1 180 ? 10.605 4.395 20.246 1.00 89.69 180 ILE A C 1
ATOM 1375 O O . ILE A 1 180 ? 11.444 3.517 20.447 1.00 89.69 180 ILE A O 1
ATOM 1379 N N . ARG A 1 181 ? 10.954 5.687 20.161 1.00 89.31 181 ARG A N 1
ATOM 1380 C CA . ARG A 1 181 ? 12.344 6.157 20.298 1.00 89.31 181 ARG A CA 1
ATOM 1381 C C . ARG A 1 181 ? 12.903 5.902 21.692 1.00 89.31 181 ARG A C 1
ATOM 1383 O O . ARG A 1 181 ? 14.035 5.436 21.780 1.00 89.31 181 ARG A O 1
ATOM 1390 N N . GLU A 1 182 ? 12.122 6.172 22.734 1.00 91.56 182 GLU A N 1
ATOM 1391 C CA . GLU A 1 182 ? 12.470 5.872 24.129 1.00 91.56 182 GLU A CA 1
ATOM 1392 C C . GLU A 1 182 ? 12.707 4.369 24.323 1.00 91.56 182 GLU A C 1
ATOM 1394 O O . GLU A 1 182 ? 13.684 3.958 24.940 1.00 91.56 182 GLU A O 1
ATOM 1399 N N . THR A 1 183 ? 11.875 3.523 23.713 1.00 90.25 183 THR A N 1
ATOM 1400 C CA . THR A 1 183 ? 12.020 2.066 23.831 1.00 90.25 183 THR A CA 1
ATOM 1401 C C . THR A 1 183 ? 13.222 1.525 23.052 1.00 90.25 183 THR A C 1
ATOM 1403 O O . THR A 1 183 ? 13.920 0.624 23.515 1.00 90.25 183 THR A O 1
ATOM 1406 N N . ILE A 1 184 ? 13.498 2.071 21.864 1.00 89.50 184 ILE A N 1
ATOM 1407 C CA . ILE A 1 184 ? 14.644 1.659 21.041 1.00 89.50 184 ILE A CA 1
ATOM 1408 C C . ILE A 1 184 ? 15.966 2.167 21.627 1.00 89.50 184 ILE A C 1
ATOM 1410 O O . ILE A 1 184 ? 16.973 1.466 21.514 1.00 89.50 184 ILE A O 1
ATOM 1414 N N . SER A 1 185 ? 16.003 3.352 22.247 1.00 89.25 185 SER A N 1
ATOM 1415 C CA . SER A 1 185 ? 17.237 3.880 22.845 1.00 89.25 185 SER A CA 1
ATOM 1416 C C . SER A 1 185 ? 17.751 2.994 23.980 1.00 89.25 185 SER A C 1
ATOM 1418 O O . SER A 1 185 ? 18.962 2.841 24.092 1.00 89.25 185 SER A O 1
ATOM 1420 N N . MET A 1 186 ? 16.864 2.313 24.719 1.00 91.19 186 MET A N 1
ATOM 1421 C CA . MET A 1 186 ? 17.240 1.307 25.724 1.00 91.19 186 MET A CA 1
ATOM 1422 C C . MET A 1 186 ? 18.027 0.115 25.152 1.00 91.19 186 MET A C 1
ATOM 1424 O O . MET A 1 186 ? 18.664 -0.612 25.906 1.00 91.19 186 MET A O 1
ATOM 1428 N N . LYS A 1 187 ? 17.989 -0.113 23.831 1.00 86.56 187 LYS A N 1
ATOM 1429 C CA . LYS A 1 187 ? 18.772 -1.167 23.162 1.00 86.56 187 LYS A CA 1
ATOM 1430 C C . LYS A 1 187 ? 20.143 -0.698 22.665 1.00 86.56 187 LYS A C 1
ATOM 1432 O O . LYS A 1 187 ? 20.869 -1.506 22.087 1.00 86.56 187 LYS A O 1
ATOM 1437 N N . ARG A 1 188 ? 20.485 0.586 22.806 1.00 80.75 188 ARG A N 1
ATOM 1438 C CA . ARG A 1 188 ? 21.794 1.116 22.397 1.00 80.75 188 ARG A CA 1
ATOM 1439 C C . ARG A 1 188 ? 22.796 0.899 23.532 1.00 80.75 188 ARG A C 1
ATOM 1441 O O . ARG A 1 188 ? 22.501 1.263 24.665 1.00 80.75 188 ARG A O 1
ATOM 1448 N N . ILE A 1 189 ? 23.934 0.286 23.206 1.00 74.44 189 ILE A N 1
ATOM 1449 C CA . ILE A 1 189 ? 25.117 0.196 24.076 1.00 74.44 189 ILE A CA 1
ATOM 1450 C C . ILE A 1 189 ? 25.925 1.480 23.910 1.00 74.44 189 ILE A C 1
ATOM 1452 O O . ILE A 1 189 ? 26.035 1.931 22.744 1.00 74.44 189 ILE A O 1
#

Nearest PDB structures (foldseek):
  7en7-assembly1_A  TM=9.598E-01  e=2.241E-17  Escherichia coli K-12
  7en6-assembly1_C  TM=9.602E-01  e=3.454E-15  Escherichia coli
  7en6-assembly1_D  TM=9.394E-01  e=2.430E-15  Escherichia coli
  4ivn-assembly1_A  TM=9.214E-01  e=6.461E-14  Vibrio vulnificus YJ016
  4ivn-assembly1_B  TM=9.265E-01  e=1.854E-13  Vibrio vulnificus YJ016

Mean predicted aligned error: 4.4 Å

Sequence (189 aa):
MVTVAKKVFHSHITGLQNTLHLLNDTALEQAVKVLQEASRIEFYGNGGSGIIAMDAYHKFMRTGISCIAHTDSHFQIMGAGLLSENSVVIGISHSGSNKGLLEALEIARARGAKIIAITSYQKSALSQLADITLYTSTREMEFRTEASSSRLAQLSLIDTLYVGLSLQRQEEKLKNLQSIRETISMKRI

pLDDT: mean 92.1, std 11.14, range [40.25, 98.88]

Secondary structure (DSSP, 8-state):
-HHHHHHHHHHHHHHHHHHHHH--HHHHHHHHHHHHH-SEEEEE--THHHHHHHHHHHHHGGG-SEEEEE-SHHHHHHHHTT--TTEEEEEE-SSS--HHHHHHHHHHHHTT-EEEEEES-TTSHHHHH-SEEEE------SSS-HHHHHHHHHHHHHHHHHHHHHHHTHHHHHHHHHHHHHHHHTT--

Solvent-accessible surface area (backbone atoms only — not comparable to full-atom values): 9689 Å² total; per-residue (Å²): 108,70,70,57,52,52,53,54,53,48,50,33,52,52,28,40,52,49,17,61,74,56,60,50,68,69,51,51,53,51,51,29,50,54,60,66,71,27,64,33,42,36,22,34,15,51,71,79,32,18,55,49,18,47,53,43,34,68,55,45,56,43,58,70,48,49,63,46,52,32,53,48,54,68,54,32,36,57,53,20,71,71,43,33,65,51,21,34,35,40,42,33,31,64,70,22,71,57,63,54,59,49,55,18,48,54,43,18,45,75,35,47,20,44,34,37,24,40,28,38,42,85,86,17,63,38,48,71,70,28,79,35,66,48,57,32,49,73,80,89,62,102,66,94,63,66,73,56,29,47,47,51,33,52,47,50,51,46,48,49,45,50,50,54,38,41,67,80,37,47,69,59,23,53,53,40,45,50,55,50,48,60,60,53,53,74,73,62,130

Foldseek 3Di:
DVVVVVVLVVLLVVQQVVLVVQDDVVLLVVLLVLVLQAQEEEEEDEDLQLVLRVVLQVLCVLLVRHYDYDHDLVVLQVVLQPEALRYEYEYEDAQLADPSSLNSLVSNVVRNYAYEYEYADCPHPNNVSHPGYRHGHDDDDPDDSRSVSSSSNSNVSSVSSSVSNCVVRVVSSVVSVVVVCVVVVVVDD

Radius of gyration: 17.04 Å; Cα contacts (8 Å, |Δi|>4): 325; chains: 1; bounding box: 46×34×50 Å